Protein AF-A0AAJ0FJQ0-F1 (afdb_monomer)

Structure (mmCIF, N/CA/C/O backbone):
data_AF-A0AAJ0FJQ0-F1
#
_entry.id   AF-A0AAJ0FJQ0-F1
#
loop_
_atom_site.group_PDB
_atom_site.id
_atom_site.type_symbol
_atom_site.label_atom_id
_atom_site.label_alt_id
_atom_site.label_comp_id
_atom_site.label_asym_id
_atom_site.label_entity_id
_atom_site.label_seq_id
_atom_site.pdbx_PDB_ins_code
_atom_site.Cartn_x
_atom_site.Cartn_y
_atom_site.Cartn_z
_atom_site.occupancy
_atom_site.B_iso_or_equiv
_atom_site.auth_seq_id
_atom_site.auth_comp_id
_atom_site.auth_asym_id
_atom_site.auth_atom_id
_atom_site.pdbx_PDB_model_num
ATOM 1 N N . MET A 1 1 ? 32.424 11.041 3.933 1.00 27.28 1 MET A N 1
ATOM 2 C CA . MET A 1 1 ? 31.126 11.688 3.650 1.00 27.28 1 MET A CA 1
ATOM 3 C C . MET A 1 1 ? 30.279 10.642 2.937 1.00 27.28 1 MET A C 1
ATOM 5 O O . MET A 1 1 ? 30.821 9.968 2.078 1.00 27.28 1 MET A O 1
ATOM 9 N N . MET A 1 2 ? 29.028 10.395 3.344 1.00 29.09 2 MET A N 1
ATOM 10 C CA . MET A 1 2 ? 28.137 9.500 2.581 1.00 29.09 2 MET A CA 1
ATOM 11 C C . MET A 1 2 ? 27.768 10.207 1.273 1.00 29.09 2 MET A C 1
ATOM 13 O O . MET A 1 2 ? 27.142 11.265 1.321 1.00 29.09 2 MET A O 1
ATOM 17 N N . GLY A 1 3 ? 28.182 9.652 0.135 1.00 29.83 3 GLY A N 1
ATOM 18 C CA . GLY A 1 3 ? 27.807 10.154 -1.185 1.00 29.83 3 GLY A CA 1
ATOM 19 C C . GLY A 1 3 ? 26.425 9.635 -1.561 1.00 29.83 3 GLY A C 1
ATOM 20 O O . GLY A 1 3 ? 26.219 8.426 -1.632 1.00 29.83 3 GLY A O 1
ATOM 21 N N . ILE A 1 4 ? 25.467 10.536 -1.778 1.00 39.53 4 ILE A N 1
ATOM 22 C CA . ILE A 1 4 ? 24.115 10.193 -2.230 1.00 39.53 4 ILE A CA 1
ATOM 23 C C . ILE A 1 4 ? 23.952 10.738 -3.650 1.00 39.53 4 ILE A C 1
ATOM 25 O O . ILE A 1 4 ? 23.574 11.888 -3.842 1.00 39.53 4 ILE A O 1
ATOM 29 N N . HIS A 1 5 ? 24.215 9.918 -4.666 1.00 39.56 5 HIS A N 1
ATOM 30 C CA . HIS A 1 5 ? 24.014 10.321 -6.060 1.00 39.56 5 HIS A CA 1
ATOM 31 C C . HIS A 1 5 ? 22.556 10.053 -6.478 1.00 39.56 5 HIS A C 1
ATOM 33 O O . HIS A 1 5 ? 22.234 9.001 -7.024 1.00 39.56 5 HIS A O 1
ATOM 39 N N . SER A 1 6 ? 21.631 10.963 -6.149 1.00 42.09 6 SER A N 1
ATOM 40 C CA . SER A 1 6 ? 20.210 10.870 -6.545 1.00 42.09 6 SER A CA 1
ATOM 41 C C . SER A 1 6 ? 19.453 12.193 -6.282 1.00 42.09 6 SER A C 1
ATOM 43 O O . SER A 1 6 ? 20.001 13.068 -5.610 1.00 42.09 6 SER A O 1
ATOM 45 N N . PRO A 1 7 ? 18.187 12.356 -6.733 1.00 43.56 7 PRO A N 1
ATOM 46 C CA . PRO A 1 7 ? 17.252 13.413 -6.291 1.00 43.56 7 PRO A CA 1
ATOM 47 C C . PRO A 1 7 ? 17.190 13.646 -4.765 1.00 43.56 7 PRO A C 1
ATOM 49 O O . PRO A 1 7 ? 16.708 14.679 -4.298 1.00 43.56 7 PRO A O 1
ATOM 52 N N . LEU A 1 8 ? 17.705 12.699 -3.978 1.00 43.28 8 LEU A N 1
ATOM 53 C CA . LEU A 1 8 ? 17.951 12.822 -2.547 1.00 43.28 8 LEU A CA 1
ATOM 54 C C . LEU A 1 8 ? 18.958 13.917 -2.173 1.00 43.28 8 LEU A C 1
ATOM 56 O O . LEU A 1 8 ? 18.834 14.451 -1.082 1.00 43.28 8 LEU A O 1
ATOM 60 N N . GLU A 1 9 ? 19.920 14.286 -3.024 1.00 46.56 9 GLU A N 1
ATOM 61 C CA . GLU A 1 9 ? 20.881 15.359 -2.725 1.00 46.56 9 GLU A CA 1
ATOM 62 C C . GLU A 1 9 ? 20.229 16.752 -2.809 1.00 46.56 9 GLU A C 1
ATOM 64 O O . GLU A 1 9 ? 20.468 17.608 -1.955 1.00 46.56 9 GLU A O 1
ATOM 69 N N . GLU A 1 10 ? 19.333 16.965 -3.782 1.00 45.16 10 GLU A N 1
ATOM 70 C CA . GLU A 1 10 ? 18.459 18.147 -3.840 1.00 45.16 10 GLU A CA 1
ATOM 71 C C . GLU A 1 10 ? 17.484 18.162 -2.658 1.00 45.16 10 GLU A C 1
ATOM 73 O O . GLU A 1 10 ? 17.348 19.192 -1.993 1.00 45.16 10 GLU A O 1
ATOM 78 N N . LEU A 1 11 ? 16.864 17.017 -2.339 1.00 45.41 11 LEU A N 1
ATOM 79 C CA . LEU A 1 11 ? 16.031 16.862 -1.146 1.00 45.41 11 LEU A CA 1
ATOM 80 C C . LEU A 1 11 ? 16.833 17.182 0.128 1.00 45.41 11 LEU A C 1
ATOM 82 O O . LEU A 1 11 ? 16.349 17.918 0.980 1.00 45.41 11 LEU A O 1
ATOM 86 N N . TRP A 1 12 ? 18.077 16.709 0.243 1.00 49.69 12 TRP A N 1
ATOM 87 C CA . TRP A 1 12 ? 18.956 16.943 1.392 1.00 49.69 12 TRP A CA 1
ATOM 88 C C . TRP A 1 12 ? 19.347 18.405 1.512 1.00 49.69 12 TRP A C 1
ATOM 90 O O . TRP A 1 12 ? 19.230 18.966 2.601 1.00 49.69 12 TRP A O 1
ATOM 100 N N . ARG A 1 13 ? 19.779 19.045 0.416 1.00 51.56 13 ARG A N 1
ATOM 101 C CA . ARG A 1 13 ? 20.095 20.483 0.384 1.00 51.56 13 ARG A CA 1
ATOM 102 C C . ARG A 1 13 ? 18.875 21.333 0.724 1.00 51.56 13 ARG A C 1
ATOM 104 O O . ARG A 1 13 ? 19.036 22.410 1.286 1.00 51.56 13 ARG A O 1
ATOM 111 N N . HIS A 1 14 ? 17.670 20.868 0.405 1.00 44.91 14 HIS A N 1
ATOM 112 C CA . HIS A 1 14 ? 16.431 21.565 0.729 1.00 44.91 14 HIS A CA 1
ATOM 113 C C . HIS A 1 14 ? 16.004 21.359 2.194 1.00 44.91 14 HIS A C 1
ATOM 115 O O . HIS A 1 14 ? 15.758 22.344 2.888 1.00 44.91 14 HIS A O 1
ATOM 121 N N . ILE A 1 15 ? 16.019 20.117 2.700 1.00 44.81 15 ILE A N 1
ATOM 122 C CA . ILE A 1 15 ? 15.744 19.772 4.111 1.00 44.81 15 ILE A CA 1
ATOM 123 C C . ILE A 1 15 ? 16.702 20.507 5.055 1.00 44.81 15 ILE A C 1
ATOM 125 O O . ILE A 1 15 ? 16.296 20.967 6.115 1.00 44.81 15 ILE A O 1
ATOM 129 N N . SER A 1 16 ? 17.971 20.649 4.668 1.00 44.94 16 SER A N 1
ATOM 130 C CA . SER A 1 16 ? 18.990 21.322 5.485 1.00 44.94 16 SER A CA 1
ATOM 131 C C . SER A 1 16 ? 18.961 22.855 5.412 1.00 44.94 16 SER A C 1
ATOM 133 O O . SER A 1 16 ? 19.606 23.501 6.236 1.00 44.94 16 SER A O 1
ATOM 135 N N . ARG A 1 17 ? 18.227 23.453 4.458 1.00 44.06 17 ARG A N 1
ATOM 136 C CA . ARG A 1 17 ? 18.104 24.917 4.287 1.00 44.06 17 ARG A CA 1
ATOM 137 C C . ARG A 1 17 ? 16.800 25.502 4.825 1.00 44.06 17 ARG A C 1
ATOM 139 O O . ARG A 1 17 ? 16.743 26.710 5.044 1.00 44.06 17 ARG A O 1
ATOM 146 N N . GLN A 1 18 ? 15.767 24.689 5.022 1.00 42.84 18 GLN A N 1
ATOM 147 C CA . GLN A 1 18 ? 14.538 25.118 5.688 1.00 42.84 18 GLN A CA 1
ATOM 148 C C . GLN A 1 18 ? 14.658 24.911 7.206 1.00 42.84 18 GLN A C 1
ATOM 150 O O . GLN A 1 18 ? 15.374 24.002 7.632 1.00 42.84 18 GLN A O 1
ATOM 155 N N . PRO A 1 19 ? 13.986 25.717 8.053 1.00 39.81 19 PRO A N 1
ATOM 156 C CA . PRO A 1 19 ? 13.816 25.351 9.454 1.00 39.81 19 PRO A CA 1
ATOM 157 C C . PRO A 1 19 ? 13.184 23.957 9.480 1.00 39.81 19 PRO A C 1
ATOM 159 O O . PRO A 1 19 ? 12.078 23.774 8.980 1.00 39.81 19 PRO A O 1
ATOM 162 N N . CYS A 1 20 ? 13.955 22.980 9.964 1.00 35.97 20 CYS A N 1
ATOM 163 C CA . CYS A 1 20 ? 13.628 21.557 9.972 1.00 35.97 20 CYS A CA 1
ATOM 164 C C . CYS A 1 20 ? 12.132 21.338 10.270 1.00 35.97 20 CYS A C 1
ATOM 166 O O . CYS A 1 20 ? 11.657 21.878 11.281 1.00 35.97 20 CYS A O 1
ATOM 168 N N . PRO A 1 21 ? 11.377 20.575 9.451 1.00 41.75 21 PRO A N 1
ATOM 169 C CA . PRO A 1 21 ? 10.059 20.141 9.878 1.00 41.75 21 PRO A CA 1
ATOM 170 C C . PRO A 1 21 ? 10.251 19.400 11.203 1.00 41.75 21 PRO A C 1
ATOM 172 O O . PRO A 1 21 ? 11.007 18.436 11.278 1.00 41.75 21 PRO A O 1
ATOM 175 N N . LYS A 1 22 ? 9.592 19.858 12.270 1.00 49.56 22 LYS A N 1
ATOM 176 C CA . LYS A 1 22 ? 9.626 19.203 13.592 1.00 49.56 22 LYS A CA 1
ATOM 177 C C . LYS A 1 22 ? 8.906 17.844 13.599 1.00 49.56 22 LYS A C 1
ATOM 179 O O . LYS A 1 22 ? 8.720 17.253 14.660 1.00 49.56 22 LYS A O 1
ATOM 184 N N . GLU A 1 23 ? 8.464 17.378 12.437 1.00 58.44 23 GLU A N 1
ATOM 185 C CA . GLU A 1 23 ? 7.617 16.211 12.253 1.00 58.44 23 GLU A CA 1
ATOM 186 C C . GLU A 1 23 ? 8.445 15.033 11.741 1.00 58.44 23 GLU A C 1
ATOM 188 O O . GLU A 1 23 ? 9.345 15.177 10.912 1.00 58.44 23 GLU A O 1
ATOM 193 N N . LYS A 1 24 ? 8.150 13.851 12.281 1.00 69.50 24 LYS A N 1
ATOM 194 C CA . LYS A 1 24 ? 8.845 12.610 11.941 1.00 69.50 24 LYS A CA 1
ATOM 195 C C . LYS A 1 24 ? 8.405 12.133 10.556 1.00 69.50 24 LYS A C 1
ATOM 197 O O . LYS A 1 24 ? 7.229 12.212 10.215 1.00 69.50 24 LYS A O 1
ATOM 202 N N . LEU A 1 25 ? 9.342 11.602 9.776 1.00 77.00 25 LEU A N 1
ATOM 203 C CA . LEU A 1 25 ? 9.065 11.046 8.454 1.00 77.00 25 LEU A CA 1
ATOM 204 C C . LEU A 1 25 ? 8.355 9.692 8.557 1.00 77.00 25 LEU A C 1
ATOM 206 O O . LEU A 1 25 ? 8.774 8.816 9.316 1.00 77.00 25 LEU A O 1
ATOM 210 N N . ILE A 1 26 ? 7.340 9.503 7.713 1.00 77.50 26 ILE A N 1
ATOM 211 C CA . ILE A 1 26 ? 6.672 8.216 7.507 1.00 77.50 26 ILE A CA 1
ATOM 212 C C . ILE A 1 26 ? 7.426 7.449 6.424 1.00 77.50 26 ILE A C 1
ATOM 214 O O . ILE A 1 26 ? 7.572 7.928 5.300 1.00 77.50 26 ILE A O 1
ATOM 218 N N . LEU A 1 27 ? 7.888 6.245 6.758 1.00 83.56 27 LEU A N 1
ATOM 219 C CA . LEU A 1 27 ? 8.606 5.370 5.834 1.00 83.56 27 LEU A CA 1
ATOM 220 C C . LEU A 1 27 ? 7.814 4.086 5.605 1.00 83.56 27 LEU A C 1
ATOM 222 O O . LEU A 1 27 ? 7.615 3.305 6.536 1.00 83.56 27 LEU A O 1
ATOM 226 N N . ASN A 1 28 ? 7.398 3.873 4.358 1.00 86.44 28 ASN A N 1
ATOM 227 C CA . ASN A 1 28 ? 6.718 2.662 3.914 1.00 86.44 28 ASN A CA 1
ATOM 228 C C . ASN A 1 28 ? 7.557 1.958 2.842 1.00 86.44 28 ASN A C 1
ATOM 230 O O . ASN A 1 28 ? 8.158 2.615 1.992 1.00 86.44 28 ASN A O 1
ATOM 234 N N . ALA A 1 29 ? 7.566 0.628 2.854 1.00 89.06 29 ALA A N 1
ATOM 235 C CA . ALA A 1 29 ? 8.156 -0.163 1.784 1.00 89.06 29 ALA A CA 1
ATOM 236 C C . ALA A 1 29 ? 7.140 -0.321 0.650 1.00 89.06 29 ALA A C 1
ATOM 238 O O . ALA A 1 29 ? 6.070 -0.881 0.868 1.00 89.06 29 ALA A O 1
ATOM 239 N N . PHE A 1 30 ? 7.461 0.166 -0.547 1.00 87.31 30 PHE A N 1
ATOM 240 C CA . PHE A 1 30 ? 6.653 -0.080 -1.741 1.00 87.31 30 PHE A CA 1
ATOM 241 C C . PHE A 1 30 ? 7.129 -1.372 -2.400 1.00 87.31 30 PHE A C 1
ATOM 243 O O . PHE A 1 30 ? 8.288 -1.460 -2.803 1.00 87.31 30 PHE A O 1
ATOM 250 N N . VAL A 1 31 ? 6.254 -2.367 -2.473 1.00 87.81 31 VAL A N 1
ATOM 251 C CA . VAL A 1 31 ? 6.527 -3.682 -3.052 1.00 87.81 31 VAL A CA 1
ATOM 252 C C . VAL A 1 31 ? 5.394 -4.101 -3.970 1.00 87.81 31 VAL A C 1
ATOM 254 O O . VAL A 1 31 ? 4.322 -3.513 -3.967 1.00 87.81 31 VAL A O 1
ATOM 257 N N . GLU A 1 32 ? 5.624 -5.150 -4.731 1.00 85.75 32 GLU A N 1
ATOM 258 C CA . GLU A 1 32 ? 4.623 -5.843 -5.531 1.00 85.75 32 GLU A CA 1
ATOM 259 C C . GLU A 1 32 ? 4.927 -7.330 -5.445 1.00 85.75 32 GLU A C 1
ATOM 261 O O . GLU A 1 32 ? 6.050 -7.672 -5.098 1.00 85.75 32 GLU A O 1
ATOM 266 N N . MET A 1 33 ? 3.972 -8.216 -5.711 1.00 84.56 33 MET A N 1
ATOM 267 C CA . MET A 1 33 ? 4.179 -9.665 -5.580 1.00 84.56 33 MET A CA 1
ATOM 268 C C . MET A 1 33 ? 4.477 -10.319 -6.937 1.00 84.56 33 MET A C 1
ATOM 270 O O . MET A 1 33 ? 3.834 -11.293 -7.321 1.00 84.56 33 MET A O 1
ATOM 274 N N . CYS A 1 34 ? 5.435 -9.759 -7.680 1.00 76.50 34 CYS A N 1
ATOM 275 C CA . CYS A 1 34 ? 5.849 -10.216 -9.008 1.00 76.50 34 CYS A CA 1
ATOM 276 C C . CYS A 1 34 ? 7.343 -10.570 -9.134 1.00 76.50 34 CYS A C 1
ATOM 278 O O . CYS A 1 34 ? 8.206 -9.782 -8.771 1.00 76.50 34 CYS A O 1
ATOM 280 N N . SER A 1 35 ? 7.672 -11.690 -9.778 1.00 64.75 35 SER A N 1
ATOM 281 C CA . SER A 1 35 ? 9.057 -12.062 -10.141 1.00 64.75 35 SER A CA 1
ATOM 282 C C . SER A 1 35 ? 10.060 -12.142 -8.975 1.00 64.75 35 SER A C 1
ATOM 284 O O . SER A 1 35 ? 10.698 -11.170 -8.578 1.00 64.75 35 SER A O 1
ATOM 286 N N . GLY A 1 36 ? 10.310 -13.365 -8.494 1.00 60.19 36 GLY A N 1
ATOM 287 C CA . GLY A 1 36 ? 11.506 -13.666 -7.693 1.00 60.19 36 GLY A CA 1
ATOM 288 C C . GLY A 1 36 ? 11.470 -13.221 -6.228 1.00 60.19 36 GLY A C 1
ATOM 289 O O . GLY A 1 36 ? 12.523 -13.145 -5.591 1.00 60.19 36 GLY A O 1
ATOM 290 N N . HIS A 1 37 ? 10.291 -12.948 -5.663 1.00 58.09 37 HIS A N 1
ATOM 291 C CA . HIS A 1 37 ? 10.183 -12.549 -4.260 1.00 58.09 37 HIS A CA 1
ATOM 292 C C . HIS A 1 37 ? 10.647 -13.638 -3.296 1.00 58.09 37 HIS A C 1
ATOM 294 O O . HIS A 1 37 ? 10.152 -14.765 -3.281 1.00 58.09 37 HIS A O 1
ATOM 300 N N . GLN A 1 38 ? 11.578 -13.246 -2.426 1.00 63.25 38 GLN A N 1
ATOM 301 C CA . GLN A 1 38 ? 11.831 -13.943 -1.170 1.00 63.25 38 GLN A CA 1
ATOM 302 C C . GLN A 1 38 ? 10.589 -13.859 -0.265 1.00 63.25 38 GLN A C 1
ATOM 304 O O . GLN A 1 38 ? 9.690 -13.053 -0.494 1.00 63.25 38 GLN A O 1
ATOM 309 N N . SER A 1 39 ? 10.551 -14.692 0.778 1.00 85.69 39 SER A N 1
ATOM 310 C CA . SER A 1 39 ? 9.413 -14.832 1.698 1.00 85.69 39 SER A CA 1
ATOM 311 C C . SER A 1 39 ? 8.809 -13.478 2.137 1.00 85.69 39 SER A C 1
ATOM 313 O O . SER A 1 39 ? 9.499 -12.712 2.820 1.00 85.69 39 SER A O 1
ATOM 315 N N . PRO A 1 40 ? 7.523 -13.189 1.834 1.00 87.81 40 PRO A N 1
ATOM 316 C CA . PRO A 1 40 ? 6.863 -11.951 2.267 1.00 87.81 40 PRO A CA 1
ATOM 317 C C . PRO A 1 40 ? 6.820 -11.834 3.797 1.00 87.81 40 PRO A C 1
ATOM 319 O O . PRO A 1 40 ? 6.887 -10.740 4.349 1.00 87.81 40 PRO A O 1
ATOM 322 N N . VAL A 1 41 ? 6.791 -12.973 4.495 1.00 92.62 41 VAL A N 1
ATOM 323 C CA . VAL A 1 41 ? 6.851 -13.046 5.960 1.00 92.62 41 VAL A CA 1
ATOM 324 C C . VAL A 1 41 ? 8.194 -12.550 6.497 1.00 92.62 41 VAL A C 1
ATOM 326 O O . VAL A 1 41 ? 8.222 -11.781 7.454 1.00 92.62 41 VAL A O 1
ATOM 329 N N . GLU A 1 42 ? 9.306 -12.959 5.885 1.00 93.19 42 GLU A N 1
ATOM 330 C CA . GLU A 1 42 ? 10.637 -12.534 6.335 1.00 93.19 42 GLU A CA 1
ATOM 331 C C . GLU A 1 42 ? 10.891 -11.059 6.019 1.00 93.19 42 GLU A C 1
ATOM 333 O O . GLU A 1 42 ? 11.480 -10.352 6.836 1.00 93.19 42 GLU A O 1
ATOM 338 N N . LEU A 1 43 ? 10.371 -10.563 4.890 1.00 91.19 43 LEU A N 1
ATOM 339 C CA . LEU A 1 43 ? 10.364 -9.128 4.611 1.00 91.19 43 LEU A CA 1
ATOM 340 C C . LEU A 1 43 ? 9.607 -8.362 5.703 1.00 91.19 43 LEU A C 1
ATOM 342 O O . LEU A 1 43 ? 10.111 -7.361 6.206 1.00 91.19 43 LEU A O 1
ATOM 346 N N . ALA A 1 44 ? 8.410 -8.819 6.074 1.00 93.88 44 ALA A N 1
ATOM 347 C CA . ALA A 1 44 ? 7.588 -8.108 7.043 1.00 93.88 44 ALA A CA 1
ATOM 348 C C . ALA A 1 44 ? 8.255 -8.007 8.420 1.00 93.88 44 ALA A C 1
ATOM 350 O O . ALA A 1 44 ? 8.268 -6.925 9.008 1.00 93.88 44 ALA A O 1
ATOM 351 N N . LYS A 1 45 ? 8.888 -9.091 8.886 1.00 95.81 45 LYS A N 1
ATOM 352 C CA . LYS A 1 45 ? 9.700 -9.086 10.113 1.00 95.81 45 LYS A CA 1
ATOM 353 C C . LYS A 1 45 ? 10.869 -8.108 10.014 1.00 95.81 45 LYS A C 1
ATOM 355 O O . LYS A 1 45 ? 11.027 -7.265 10.889 1.00 95.81 45 LYS A O 1
ATOM 360 N N . LEU A 1 46 ? 11.636 -8.173 8.921 1.00 95.62 46 LEU A N 1
ATOM 361 C CA . LEU A 1 46 ? 12.788 -7.296 8.693 1.00 95.62 46 LEU A CA 1
ATOM 362 C C . LEU A 1 46 ? 12.395 -5.812 8.758 1.00 95.62 46 LEU A C 1
ATOM 364 O O . LEU A 1 46 ? 13.060 -5.008 9.409 1.00 95.62 46 LEU A O 1
ATOM 368 N N . LEU A 1 47 ? 11.304 -5.449 8.084 1.00 94.69 47 LEU A N 1
ATOM 369 C CA . LEU A 1 47 ? 10.819 -4.073 8.041 1.00 94.69 47 LEU A CA 1
ATOM 370 C C . LEU A 1 47 ? 10.245 -3.622 9.393 1.00 94.69 47 LEU A C 1
ATOM 372 O O . LEU A 1 47 ? 10.453 -2.475 9.790 1.00 94.69 47 LEU A O 1
ATOM 376 N N . GLU A 1 48 ? 9.565 -4.506 10.128 1.00 95.50 48 GLU A N 1
ATOM 377 C CA . GLU A 1 48 ? 9.067 -4.207 11.475 1.00 95.50 48 GLU A CA 1
ATOM 378 C C . GLU A 1 48 ? 10.203 -4.005 12.489 1.00 95.50 48 GLU A C 1
ATOM 380 O O . GLU A 1 48 ? 10.165 -3.069 13.302 1.00 95.50 48 GLU A O 1
ATOM 385 N N . ASP A 1 49 ? 11.240 -4.838 12.424 1.00 94.94 49 ASP A N 1
ATOM 386 C CA . ASP A 1 49 ? 12.435 -4.709 13.256 1.00 94.94 49 ASP A CA 1
ATOM 387 C C . ASP A 1 49 ? 13.132 -3.370 12.997 1.00 94.94 49 ASP A C 1
ATOM 389 O O . ASP A 1 49 ? 13.524 -2.681 13.944 1.00 94.94 49 ASP A O 1
ATOM 393 N N . ALA A 1 50 ? 13.142 -2.929 11.740 1.00 93.19 50 ALA A N 1
ATOM 394 C CA . ALA A 1 50 ? 13.624 -1.619 11.323 1.00 93.19 50 ALA A CA 1
ATOM 395 C C . ALA A 1 50 ? 12.652 -0.449 11.557 1.00 93.19 50 ALA A C 1
ATOM 397 O O . ALA A 1 50 ? 12.974 0.693 11.224 1.00 93.19 50 ALA A O 1
ATOM 398 N N . LYS A 1 51 ? 11.473 -0.701 12.138 1.00 92.62 51 LYS A N 1
ATOM 399 C CA . LYS A 1 51 ? 10.468 0.322 12.469 1.00 92.62 51 LYS A CA 1
ATOM 400 C C . LYS A 1 51 ? 9.900 1.041 11.239 1.00 92.62 51 LYS A C 1
ATOM 402 O O . LYS A 1 51 ? 9.557 2.221 11.312 1.00 92.62 51 LYS A O 1
ATOM 407 N N . PHE A 1 52 ? 9.766 0.352 10.105 1.00 92.25 52 PHE A N 1
ATOM 408 C CA . PHE A 1 52 ? 8.949 0.856 8.996 1.00 92.25 52 PHE A CA 1
ATOM 409 C C . PHE A 1 52 ? 7.495 1.021 9.447 1.00 92.25 52 PHE A C 1
ATOM 411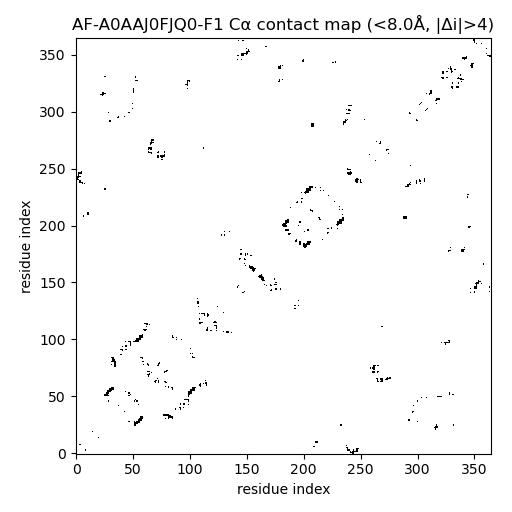 O O . PHE A 1 52 ? 6.980 0.235 10.235 1.00 92.25 52 PHE A O 1
ATOM 418 N N . HIS A 1 53 ? 6.813 2.040 8.929 1.00 88.81 53 HIS A N 1
ATOM 419 C CA . HIS A 1 53 ? 5.416 2.297 9.274 1.00 88.81 53 HIS A CA 1
ATOM 420 C C . HIS A 1 53 ? 4.499 1.275 8.597 1.00 88.81 53 HIS A C 1
ATOM 422 O O . HIS A 1 53 ? 3.509 0.838 9.185 1.00 88.81 53 HIS A O 1
ATOM 428 N N . GLY A 1 54 ? 4.834 0.865 7.373 1.00 90.38 54 GLY A N 1
ATOM 429 C CA . GLY A 1 54 ? 4.045 -0.107 6.640 1.00 90.38 54 GLY A CA 1
ATOM 430 C C . GLY A 1 54 ? 4.711 -0.677 5.395 1.00 90.38 54 GLY A C 1
ATOM 431 O O . GLY A 1 54 ? 5.751 -0.211 4.930 1.00 90.38 54 GLY A O 1
ATOM 432 N N . ILE A 1 55 ? 4.055 -1.691 4.848 1.00 90.50 55 ILE A N 1
ATOM 433 C CA . ILE A 1 55 ? 4.336 -2.319 3.561 1.00 90.50 55 ILE A CA 1
ATOM 434 C C . ILE A 1 55 ? 3.157 -1.993 2.655 1.00 90.50 55 ILE A C 1
ATOM 436 O O . ILE A 1 55 ? 2.011 -2.251 3.018 1.00 90.50 55 ILE A O 1
ATOM 440 N N . PHE A 1 56 ? 3.427 -1.414 1.495 1.00 89.12 56 PHE A N 1
ATOM 441 C CA . PHE A 1 56 ? 2.439 -1.133 0.467 1.00 89.12 56 PHE A CA 1
ATOM 442 C C . PHE A 1 56 ? 2.653 -2.097 -0.694 1.00 89.12 56 PHE A C 1
ATOM 444 O O . PHE A 1 56 ? 3.679 -2.024 -1.364 1.00 89.12 56 PHE A O 1
ATOM 451 N N . ILE A 1 57 ? 1.693 -2.992 -0.908 1.00 89.19 57 ILE A N 1
ATOM 452 C CA . ILE A 1 57 ? 1.721 -4.013 -1.950 1.00 89.19 57 ILE A CA 1
ATOM 453 C C . ILE A 1 57 ? 0.896 -3.501 -3.136 1.00 89.19 57 ILE A C 1
ATOM 455 O O . ILE A 1 57 ? -0.334 -3.399 -3.064 1.00 89.19 57 ILE A O 1
ATOM 459 N N . ALA A 1 58 ? 1.591 -3.118 -4.202 1.00 86.75 58 ALA A N 1
ATOM 460 C CA . ALA A 1 58 ? 1.010 -2.816 -5.499 1.00 86.75 58 ALA A CA 1
ATOM 461 C C . ALA A 1 58 ? 0.443 -4.084 -6.146 1.00 86.75 58 ALA A C 1
ATOM 463 O O . ALA A 1 58 ? 0.824 -5.196 -5.779 1.00 86.75 58 ALA A O 1
ATOM 464 N N . ASP A 1 59 ? -0.487 -3.888 -7.074 1.00 85.69 59 ASP A N 1
ATOM 465 C CA . ASP A 1 59 ? -1.121 -4.972 -7.811 1.00 85.69 59 ASP A CA 1
ATOM 466 C C . ASP A 1 59 ? -1.615 -4.497 -9.175 1.00 85.69 59 ASP A C 1
ATOM 468 O O . ASP A 1 59 ? -1.922 -3.309 -9.357 1.00 85.69 59 ASP A O 1
ATOM 472 N N . VAL A 1 60 ? -1.701 -5.447 -10.103 1.00 82.19 60 VAL A N 1
ATOM 473 C CA . VAL A 1 60 ? -2.181 -5.279 -11.474 1.00 82.19 60 VAL A CA 1
ATOM 474 C C . VAL A 1 60 ? -2.923 -6.542 -11.907 1.00 82.19 60 VAL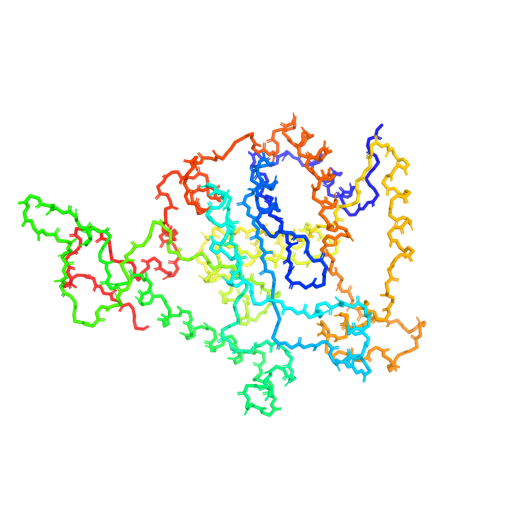 A C 1
ATOM 476 O O . VAL A 1 60 ? -2.521 -7.656 -11.588 1.00 82.19 60 VAL A O 1
ATOM 479 N N . LEU A 1 61 ? -4.012 -6.378 -12.658 1.00 80.38 61 LEU A N 1
ATOM 480 C CA . LEU A 1 61 ? -4.850 -7.491 -13.131 1.00 80.38 61 LEU A CA 1
ATOM 481 C C . LEU A 1 61 ? -4.579 -7.847 -14.601 1.00 80.38 61 LEU A C 1
ATOM 483 O O . LEU A 1 61 ? -5.139 -8.817 -15.114 1.00 80.38 61 LEU A O 1
ATOM 487 N N . GLY A 1 62 ? -3.753 -7.057 -15.294 1.00 79.50 62 GLY A N 1
ATOM 488 C CA . GLY A 1 62 ? -3.356 -7.287 -16.681 1.00 79.50 62 GLY A CA 1
ATOM 489 C C . GLY A 1 62 ? -1.840 -7.275 -16.868 1.00 79.50 62 GLY A C 1
ATOM 490 O O . GLY A 1 62 ? -1.121 -6.521 -16.213 1.00 79.50 62 GLY A O 1
ATOM 491 N N . GLY A 1 63 ? -1.367 -8.108 -17.796 1.00 84.31 63 GLY A N 1
ATOM 492 C CA . GLY A 1 63 ? 0.018 -8.083 -18.257 1.00 84.31 63 GLY A CA 1
ATOM 493 C C . GLY A 1 63 ? 0.306 -6.851 -19.118 1.00 84.31 63 GLY A C 1
ATOM 494 O O . GLY A 1 63 ? -0.600 -6.228 -19.663 1.00 84.31 63 GLY A O 1
ATOM 495 N N . TYR A 1 64 ? 1.577 -6.483 -19.227 1.00 86.81 64 TYR A N 1
ATOM 496 C CA . TYR A 1 64 ? 1.989 -5.256 -19.900 1.00 86.81 64 TYR A CA 1
ATOM 497 C C . TYR A 1 64 ? 2.114 -5.492 -21.406 1.00 86.81 64 TYR A C 1
ATOM 499 O O . TYR A 1 64 ? 3.183 -5.857 -21.885 1.00 86.81 64 TYR A O 1
ATOM 507 N N . ASP A 1 65 ? 1.016 -5.307 -22.135 1.00 84.75 65 ASP A N 1
ATOM 508 C CA . ASP A 1 65 ? 0.873 -5.698 -23.544 1.00 84.75 65 ASP A CA 1
ATOM 509 C C . ASP A 1 65 ? 0.786 -4.524 -24.534 1.00 84.75 65 ASP A C 1
ATOM 511 O O . ASP A 1 65 ? 0.503 -4.732 -25.711 1.00 84.75 65 ASP A O 1
ATOM 515 N N . VAL A 1 66 ? 1.037 -3.292 -24.076 1.00 81.31 66 VAL A N 1
ATOM 516 C CA . VAL A 1 66 ? 0.974 -2.082 -24.920 1.00 81.31 66 VAL A CA 1
ATOM 517 C C . VAL A 1 66 ? 2.195 -1.941 -25.832 1.00 81.31 66 VAL A C 1
ATOM 519 O O . VAL A 1 66 ? 2.057 -1.527 -26.976 1.00 81.31 66 VAL A O 1
ATOM 522 N N . TYR A 1 67 ? 3.389 -2.253 -25.325 1.00 80.50 67 TYR A N 1
ATOM 523 C CA . TYR A 1 67 ? 4.635 -2.147 -26.086 1.00 80.50 67 TYR A CA 1
ATOM 524 C C . TYR A 1 67 ? 4.886 -3.442 -26.857 1.00 80.50 67 TYR A C 1
ATOM 526 O O . TYR A 1 67 ? 5.210 -4.449 -26.229 1.00 80.50 67 TYR A O 1
ATOM 534 N N . LYS A 1 68 ? 4.768 -3.412 -28.192 1.00 86.06 68 LYS A N 1
ATOM 535 C CA . LYS A 1 68 ? 4.869 -4.570 -29.111 1.00 86.06 68 LYS A CA 1
ATOM 536 C C . LYS A 1 68 ? 3.881 -5.719 -28.837 1.00 86.06 68 LYS A C 1
ATOM 538 O O . LYS A 1 68 ? 3.031 -6.029 -29.669 1.00 86.06 68 LYS A O 1
ATOM 543 N N . SER A 1 69 ? 4.048 -6.412 -27.714 1.00 88.31 69 SER A N 1
ATOM 544 C CA . SER A 1 69 ? 3.274 -7.567 -27.257 1.00 88.31 69 SER A CA 1
ATOM 545 C C . SER A 1 69 ? 3.452 -7.746 -25.741 1.00 88.31 69 SER A C 1
ATOM 547 O O . SER A 1 69 ? 4.091 -6.942 -25.069 1.00 88.31 69 SER A O 1
ATOM 549 N N . LEU A 1 70 ? 2.916 -8.830 -25.178 1.00 89.50 70 LEU A N 1
ATOM 550 C CA . LEU A 1 70 ? 3.166 -9.204 -23.783 1.00 89.50 70 LEU A CA 1
ATOM 551 C C . LEU A 1 70 ? 4.585 -9.782 -23.555 1.00 89.50 70 LEU A C 1
ATOM 553 O O . LEU A 1 70 ? 5.063 -9.836 -22.420 1.00 89.50 70 LEU A O 1
ATOM 557 N N . ASP A 1 71 ? 5.277 -10.216 -24.612 1.00 93.25 71 ASP A N 1
ATOM 558 C CA . ASP A 1 71 ? 6.534 -10.971 -24.510 1.00 93.25 71 ASP A CA 1
ATOM 559 C C . ASP A 1 71 ? 7.667 -10.209 -23.796 1.00 93.25 71 ASP A C 1
ATOM 561 O O . ASP A 1 71 ? 8.333 -10.818 -22.954 1.00 93.25 71 ASP A O 1
ATOM 565 N N . PRO A 1 72 ? 7.885 -8.896 -24.031 1.00 90.00 72 PRO A N 1
ATOM 566 C CA . PRO A 1 72 ? 8.893 -8.117 -23.307 1.00 90.00 72 PRO A CA 1
ATOM 567 C C . PRO A 1 72 ? 8.696 -8.139 -21.786 1.00 90.00 72 PRO A C 1
ATOM 569 O O . PRO A 1 72 ? 9.665 -8.244 -21.028 1.00 90.00 72 PRO A O 1
ATOM 572 N N . ALA A 1 73 ? 7.444 -8.098 -21.323 1.00 88.88 73 ALA A N 1
ATOM 573 C CA . ALA A 1 73 ? 7.111 -8.156 -19.904 1.00 88.88 73 ALA A CA 1
ATOM 574 C C . ALA A 1 73 ? 7.371 -9.551 -19.324 1.00 88.88 73 ALA A C 1
ATOM 576 O O . ALA A 1 73 ? 7.977 -9.680 -18.261 1.00 88.88 73 ALA A O 1
ATOM 577 N N . VAL A 1 74 ? 6.987 -10.596 -20.064 1.00 90.62 74 VAL A N 1
ATOM 578 C CA . VAL A 1 74 ? 7.198 -11.998 -19.674 1.00 90.62 74 VAL A CA 1
ATOM 579 C C . VAL A 1 74 ? 8.686 -12.317 -19.577 1.00 90.62 74 VAL A C 1
ATOM 581 O O . VAL A 1 74 ? 9.129 -12.896 -18.588 1.00 90.62 74 VAL A O 1
ATOM 584 N N . ALA A 1 75 ? 9.463 -11.925 -20.587 1.00 90.19 75 ALA A N 1
ATOM 585 C CA . ALA A 1 75 ? 10.889 -12.220 -20.665 1.00 90.19 75 ALA A CA 1
ATOM 586 C C . ALA A 1 75 ? 11.707 -11.483 -19.594 1.00 90.19 75 ALA A C 1
ATOM 588 O O . ALA A 1 75 ? 12.681 -12.028 -19.078 1.00 90.19 75 ALA A O 1
ATOM 589 N N . SER A 1 76 ? 11.317 -10.252 -19.251 1.00 88.62 76 SER A N 1
ATOM 590 C CA . SER A 1 76 ? 12.003 -9.445 -18.231 1.00 88.62 76 SER A CA 1
ATOM 591 C C . SER A 1 76 ? 11.489 -9.666 -16.807 1.00 88.62 76 SER A C 1
ATOM 593 O O . SER A 1 76 ? 12.127 -9.221 -15.853 1.00 88.62 76 SER A O 1
ATOM 595 N N . GLY A 1 77 ? 10.338 -10.324 -16.648 1.00 87.69 77 GLY A N 1
ATOM 596 C CA . GLY A 1 77 ? 9.641 -10.415 -15.370 1.00 87.69 77 GLY A CA 1
ATOM 597 C C . GLY A 1 77 ? 9.041 -9.080 -14.907 1.00 87.69 77 GLY A C 1
ATOM 598 O O . GLY A 1 77 ? 8.835 -8.888 -13.706 1.00 87.69 77 GLY A O 1
ATOM 599 N N . ALA A 1 78 ? 8.788 -8.134 -15.816 1.00 85.44 78 ALA A N 1
ATOM 600 C CA . ALA A 1 78 ? 8.228 -6.826 -15.486 1.00 85.44 78 ALA A CA 1
ATOM 601 C C . ALA A 1 78 ? 6.750 -6.961 -15.088 1.00 85.44 78 ALA A C 1
ATOM 603 O O . ALA A 1 78 ? 5.875 -7.053 -15.944 1.00 85.44 78 ALA A O 1
ATOM 604 N N . GLN A 1 79 ? 6.490 -6.995 -13.776 1.00 85.06 79 GLN A N 1
ATOM 605 C CA . GLN A 1 79 ? 5.164 -7.264 -13.202 1.00 85.06 79 GLN A CA 1
ATOM 606 C C . GLN A 1 79 ? 4.497 -8.517 -13.783 1.00 85.06 79 GLN A C 1
ATOM 608 O O . GLN A 1 79 ? 3.297 -8.546 -14.045 1.00 85.06 79 GLN A O 1
ATOM 613 N N . TRP A 1 80 ? 5.291 -9.568 -14.004 1.00 85.81 80 TRP A N 1
ATOM 614 C CA . TRP A 1 80 ? 4.793 -10.826 -14.541 1.00 85.81 80 TRP A CA 1
ATOM 615 C C . TRP A 1 80 ? 5.661 -12.022 -14.124 1.00 85.81 80 TRP A C 1
ATOM 617 O O . TRP A 1 80 ? 6.865 -11.991 -14.366 1.00 85.81 80 TRP A O 1
ATOM 627 N N . PRO A 1 81 ? 5.081 -13.121 -13.603 1.00 87.31 81 PRO A N 1
ATOM 628 C CA . PRO A 1 81 ? 3.699 -13.256 -13.137 1.00 87.31 81 PRO A CA 1
ATOM 629 C C . PRO A 1 81 ? 3.489 -12.517 -11.805 1.00 87.31 81 PRO A C 1
ATOM 631 O O . PRO A 1 81 ? 4.446 -12.303 -11.061 1.00 87.31 81 PRO A O 1
ATOM 634 N N . VAL A 1 82 ? 2.240 -12.165 -11.491 1.00 86.12 82 VAL A N 1
ATOM 635 C CA . VAL A 1 82 ? 1.847 -11.507 -10.230 1.00 86.12 82 VAL A CA 1
ATOM 636 C C . VAL A 1 82 ? 1.049 -12.487 -9.371 1.00 86.12 82 VAL A C 1
ATOM 638 O O . VAL A 1 82 ? 0.177 -13.200 -9.870 1.00 86.12 82 VAL A O 1
ATOM 641 N N . LEU A 1 83 ? 1.358 -12.543 -8.078 1.00 86.12 83 LEU A N 1
ATOM 642 C CA . LEU A 1 83 ? 0.573 -13.256 -7.074 1.00 86.12 83 LEU A CA 1
ATOM 643 C C . LEU A 1 83 ? -0.452 -12.307 -6.439 1.00 86.12 83 LEU A C 1
ATOM 645 O O . LEU A 1 83 ? -0.087 -11.212 -6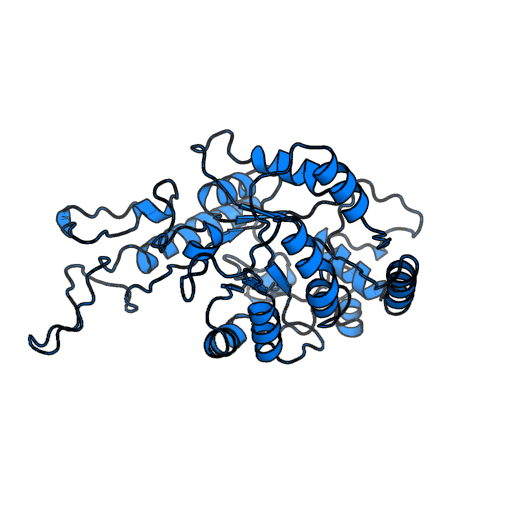.025 1.00 86.12 83 LEU A O 1
ATOM 649 N N . GLU A 1 84 ? -1.694 -12.773 -6.273 1.00 85.94 84 GLU A N 1
ATOM 650 C CA . GLU A 1 84 ? -2.763 -12.027 -5.588 1.00 85.94 84 GLU A CA 1
ATOM 651 C C . GLU A 1 84 ? -2.292 -11.523 -4.207 1.00 85.94 84 GLU A C 1
ATOM 653 O O . GLU A 1 84 ? -2.034 -12.338 -3.312 1.00 85.94 84 GLU A O 1
ATOM 658 N N . PRO A 1 85 ? -2.181 -10.201 -3.982 1.00 86.19 85 PRO A N 1
ATOM 659 C CA . PRO A 1 85 ? -1.560 -9.658 -2.777 1.00 86.19 85 PRO A CA 1
ATOM 660 C C . PRO A 1 85 ? -2.303 -10.051 -1.497 1.00 86.19 85 PRO A C 1
ATOM 662 O O . PRO A 1 85 ? -1.660 -10.299 -0.468 1.00 86.19 85 PRO A O 1
ATOM 665 N N . LEU A 1 86 ? -3.637 -10.167 -1.531 1.00 87.81 86 LEU A N 1
ATOM 666 C CA . LEU A 1 86 ? -4.441 -10.438 -0.337 1.00 87.81 86 LEU A CA 1
ATOM 667 C C . LEU A 1 86 ? -4.163 -11.809 0.284 1.00 87.81 86 LEU A C 1
ATOM 669 O O . LEU A 1 86 ? -4.375 -11.966 1.489 1.00 87.81 86 LEU A O 1
ATOM 673 N N . VAL A 1 87 ? -3.637 -12.780 -0.473 1.00 88.00 87 VAL A N 1
ATOM 674 C CA . VAL A 1 87 ? -3.299 -14.103 0.085 1.00 88.00 87 VAL A CA 1
ATOM 675 C C . VAL A 1 87 ? -2.078 -14.057 1.005 1.00 88.00 87 VAL A C 1
ATOM 677 O O . VAL A 1 87 ? -1.933 -14.905 1.883 1.00 88.00 87 VAL A O 1
ATOM 680 N N . THR A 1 88 ? -1.213 -13.051 0.848 1.00 88.44 88 THR A N 1
ATOM 681 C CA . THR A 1 88 ? 0.012 -12.906 1.652 1.00 88.44 88 THR A CA 1
ATOM 682 C C . THR A 1 88 ? -0.224 -12.134 2.951 1.00 88.44 88 THR A C 1
ATOM 684 O O . THR A 1 88 ? 0.490 -12.340 3.937 1.00 88.44 88 THR A O 1
ATOM 687 N N . VAL A 1 89 ? -1.253 -11.277 2.989 1.00 91.19 89 VAL A N 1
ATOM 688 C CA . VAL A 1 89 ? -1.533 -10.372 4.114 1.00 91.19 89 VAL A CA 1
ATOM 689 C C . VAL A 1 89 ? -1.718 -11.115 5.446 1.00 91.19 89 VAL A C 1
ATOM 691 O O . VAL A 1 89 ? -1.082 -10.704 6.418 1.00 91.19 89 VAL A O 1
ATOM 694 N N . PRO A 1 90 ? -2.506 -12.210 5.551 1.00 92.62 90 PRO A N 1
ATOM 695 C CA . PRO A 1 90 ? -2.680 -12.918 6.821 1.00 92.62 90 PRO A CA 1
ATOM 696 C C . PRO A 1 90 ? -1.379 -13.516 7.361 1.00 92.62 90 PRO A C 1
ATOM 698 O O . PRO A 1 90 ? -1.164 -13.505 8.570 1.00 92.62 90 PRO A O 1
ATOM 701 N N . ALA A 1 91 ? -0.506 -14.013 6.479 1.00 91.69 91 ALA A N 1
ATOM 702 C CA . ALA A 1 91 ? 0.765 -14.614 6.871 1.00 91.69 91 ALA A CA 1
ATOM 703 C C . ALA A 1 91 ? 1.741 -13.562 7.415 1.00 91.69 91 ALA A C 1
ATOM 705 O O . ALA A 1 91 ? 2.353 -13.779 8.459 1.00 91.69 91 ALA A O 1
ATOM 706 N N . MET A 1 92 ? 1.845 -12.407 6.750 1.00 93.38 92 MET A N 1
ATOM 707 C CA . MET A 1 92 ? 2.637 -11.278 7.249 1.00 93.38 92 MET A CA 1
ATOM 708 C C . MET A 1 92 ? 2.077 -10.753 8.572 1.00 93.38 92 MET A C 1
ATOM 710 O O . MET A 1 92 ? 2.817 -10.654 9.542 1.00 93.38 92 MET A O 1
ATOM 714 N N . ALA A 1 93 ? 0.761 -10.523 8.648 1.00 91.44 93 ALA A N 1
ATOM 715 C CA . ALA A 1 93 ? 0.106 -10.030 9.857 1.00 91.44 93 ALA A CA 1
ATOM 716 C C . ALA A 1 93 ? 0.247 -10.985 11.054 1.00 91.44 93 ALA A C 1
ATOM 718 O O . ALA A 1 93 ? 0.313 -10.530 12.189 1.00 91.44 93 ALA A O 1
ATOM 719 N N . ALA A 1 94 ? 0.295 -12.301 10.823 1.00 93.31 94 ALA A N 1
ATOM 720 C CA . ALA A 1 94 ? 0.533 -13.288 11.878 1.00 93.31 94 ALA A CA 1
ATOM 721 C C . ALA A 1 94 ? 1.986 -13.290 12.387 1.00 93.31 94 ALA A C 1
ATOM 723 O O . ALA A 1 94 ? 2.246 -13.756 13.496 1.00 93.31 94 ALA A O 1
ATOM 724 N N . ALA A 1 95 ? 2.929 -12.797 11.582 1.00 95.31 95 ALA A N 1
ATOM 725 C CA . ALA A 1 95 ? 4.353 -12.772 11.895 1.00 95.31 95 ALA A CA 1
ATOM 726 C C . ALA A 1 95 ? 4.842 -11.434 12.472 1.00 95.31 95 ALA A C 1
ATOM 728 O O . ALA A 1 95 ? 5.981 -11.369 12.934 1.00 95.31 95 ALA A O 1
ATOM 729 N N . THR A 1 96 ? 4.003 -10.397 12.452 1.00 95.31 96 THR A N 1
ATOM 730 C CA . THR A 1 96 ? 4.330 -9.034 12.888 1.00 95.31 96 THR A CA 1
ATOM 731 C C . THR A 1 96 ? 3.332 -8.514 13.925 1.00 95.31 96 THR A C 1
ATOM 733 O O . THR A 1 96 ? 2.268 -9.097 14.125 1.00 95.31 96 THR A O 1
ATOM 736 N N . LYS A 1 97 ? 3.658 -7.418 14.617 1.00 91.19 97 LYS A N 1
ATOM 737 C CA . LYS A 1 97 ? 2.852 -6.876 15.731 1.00 91.19 97 LYS A CA 1
ATOM 738 C C . LYS A 1 97 ? 2.307 -5.465 15.511 1.00 91.19 97 LYS A C 1
ATOM 740 O O . LYS A 1 97 ? 1.250 -5.149 16.050 1.00 91.19 97 LYS A O 1
ATOM 745 N N . SER A 1 98 ? 3.021 -4.630 14.767 1.00 89.75 98 SER A N 1
ATOM 746 C CA . SER A 1 98 ? 2.816 -3.180 14.692 1.00 89.75 98 SER A CA 1
ATOM 747 C C . SER A 1 98 ? 2.892 -2.622 13.267 1.00 89.75 98 SER A C 1
ATOM 749 O O . SER A 1 98 ? 2.227 -1.624 12.987 1.00 89.75 98 SER A O 1
ATOM 751 N N . ILE A 1 99 ? 3.678 -3.227 12.365 1.00 90.94 99 ILE A N 1
ATOM 752 C CA . ILE A 1 99 ? 3.808 -2.734 10.984 1.00 90.94 99 ILE A CA 1
ATOM 753 C C . ILE A 1 99 ? 2.464 -2.801 10.239 1.00 90.94 99 ILE A C 1
ATOM 755 O O . ILE A 1 99 ? 1.724 -3.783 10.324 1.00 90.94 99 ILE A O 1
ATOM 759 N N . GLY A 1 100 ? 2.131 -1.746 9.491 1.00 89.19 100 GLY A N 1
ATOM 760 C CA . GLY A 1 100 ? 0.952 -1.730 8.626 1.00 89.19 100 GLY A CA 1
ATOM 761 C C . GLY A 1 100 ? 1.146 -2.552 7.354 1.00 89.19 100 GLY A C 1
ATOM 762 O O . GLY A 1 100 ? 2.233 -2.587 6.787 1.00 89.19 100 GLY A O 1
ATOM 763 N N . ILE A 1 101 ? 0.076 -3.169 6.854 1.00 90.81 101 ILE A N 1
ATOM 764 C CA . ILE A 1 101 ? 0.086 -3.874 5.566 1.00 90.81 101 ILE A CA 1
ATOM 765 C C . ILE A 1 101 ? -1.051 -3.313 4.713 1.00 90.81 101 ILE A C 1
ATOM 767 O O . ILE A 1 101 ? -2.227 -3.490 5.034 1.00 90.81 101 ILE A O 1
ATOM 771 N N . GLY A 1 102 ? -0.691 -2.607 3.646 1.00 87.25 102 GLY A N 1
ATOM 772 C CA . GLY A 1 102 ? -1.599 -2.110 2.622 1.00 87.25 102 GLY A CA 1
ATOM 773 C C . GLY A 1 102 ? -1.504 -2.974 1.371 1.00 87.25 102 GLY A C 1
ATOM 774 O O . GLY A 1 102 ? -0.405 -3.292 0.929 1.00 87.25 102 GLY A O 1
ATOM 775 N N . ALA A 1 103 ? -2.648 -3.336 0.800 1.00 88.44 103 ALA A N 1
ATOM 776 C CA . ALA A 1 103 ? -2.737 -4.049 -0.469 1.00 88.44 103 ALA A CA 1
ATOM 777 C C . ALA A 1 103 ? -3.632 -3.261 -1.426 1.00 88.44 103 ALA A C 1
ATOM 779 O O . ALA A 1 103 ? -4.674 -2.737 -1.017 1.00 88.44 103 ALA A O 1
ATOM 780 N N . THR A 1 104 ? -3.208 -3.173 -2.681 1.00 84.56 104 THR A N 1
ATOM 781 C CA . THR A 1 104 ? -3.985 -2.552 -3.753 1.00 84.56 104 THR A CA 1
ATOM 782 C C . THR A 1 104 ? -5.182 -3.435 -4.097 1.00 84.56 104 THR A C 1
ATOM 784 O O . THR A 1 104 ? -5.062 -4.652 -4.152 1.00 84.56 104 THR A O 1
ATOM 787 N N . ILE A 1 105 ? -6.349 -2.817 -4.289 1.00 83.06 105 ILE A N 1
ATOM 788 C CA . ILE A 1 105 ? -7.570 -3.467 -4.778 1.00 83.06 105 ILE A CA 1
ATOM 789 C C . ILE A 1 105 ? -8.209 -2.495 -5.766 1.00 83.06 105 ILE A C 1
ATOM 791 O O . ILE A 1 105 ? -8.457 -1.341 -5.407 1.00 83.06 105 ILE A O 1
ATOM 795 N N . SER A 1 106 ? -8.487 -2.942 -6.991 1.00 81.12 106 SER A N 1
ATOM 796 C CA . SER A 1 106 ? -9.249 -2.124 -7.940 1.00 81.12 106 SER A CA 1
ATOM 797 C C . SER A 1 106 ? -10.739 -2.121 -7.585 1.00 81.12 106 SER A C 1
ATOM 799 O O . SER A 1 106 ? -11.307 -3.152 -7.235 1.00 81.12 106 SER A O 1
ATOM 801 N N . THR A 1 107 ? -11.383 -0.957 -7.684 1.00 76.25 107 THR A N 1
ATOM 802 C CA . THR A 1 107 ? -12.838 -0.790 -7.503 1.00 76.25 107 THR A CA 1
ATOM 803 C C . THR A 1 107 ? -13.622 -0.891 -8.811 1.00 76.25 107 THR A C 1
ATOM 805 O O . THR A 1 107 ? -14.839 -0.747 -8.802 1.00 76.25 107 THR A O 1
ATOM 808 N N . THR A 1 108 ? -12.929 -1.071 -9.937 1.00 66.81 108 THR A N 1
ATOM 809 C CA . THR A 1 108 ? -13.521 -1.188 -11.276 1.00 66.81 108 THR A CA 1
ATOM 810 C C . THR A 1 108 ? -12.866 -2.367 -11.993 1.00 66.81 108 THR A C 1
ATOM 812 O O . THR A 1 108 ? -13.249 -3.511 -11.773 1.00 66.81 108 THR A O 1
ATOM 815 N N . TYR A 1 109 ? -11.810 -2.083 -12.755 1.00 63.38 109 TYR A N 1
ATOM 816 C CA . TYR A 1 109 ? -10.920 -3.002 -13.457 1.00 63.38 109 TYR A CA 1
ATOM 817 C C . TYR A 1 109 ? -9.492 -2.424 -13.352 1.00 63.38 109 TYR A C 1
ATOM 819 O O . TYR A 1 109 ? -9.319 -1.268 -12.955 1.00 63.38 109 TYR A O 1
ATOM 827 N N . ASP A 1 110 ? -8.440 -3.191 -13.634 1.00 56.47 110 ASP A N 1
ATOM 828 C CA . ASP A 1 110 ? -7.106 -2.589 -13.825 1.00 56.47 110 ASP A CA 1
ATOM 829 C C . ASP A 1 110 ? -7.120 -1.707 -15.091 1.00 56.47 110 ASP A C 1
ATOM 831 O O . ASP A 1 110 ? -7.957 -1.921 -15.955 1.00 56.47 110 ASP A O 1
ATOM 835 N N . TYR A 1 111 ? -6.247 -0.709 -15.234 1.00 60.19 111 TYR A N 1
ATOM 836 C CA . TYR A 1 111 ? -6.320 0.334 -16.281 1.00 60.19 111 TYR A CA 1
ATOM 837 C C . TYR A 1 111 ? -5.925 -0.119 -17.699 1.00 60.19 111 TYR A C 1
ATOM 839 O O . TYR A 1 111 ? -5.689 0.719 -18.568 1.00 60.19 111 TYR A O 1
ATOM 847 N N . LEU A 1 112 ? -5.866 -1.428 -17.932 1.00 60.50 112 LEU A N 1
ATOM 848 C CA . LEU A 1 112 ? -5.531 -2.060 -19.204 1.00 60.50 112 LEU A CA 1
ATOM 849 C C . LEU A 1 112 ? -6.789 -2.617 -19.883 1.00 60.50 112 LEU A C 1
ATOM 851 O O . LEU A 1 112 ? -7.600 -3.288 -19.240 1.00 60.50 112 LEU A O 1
ATOM 855 N N . ASP A 1 113 ? -6.930 -2.437 -21.197 1.00 69.12 113 ASP A N 1
ATOM 856 C CA . ASP A 1 113 ? -8.034 -3.049 -21.958 1.00 69.12 113 ASP A CA 1
ATOM 857 C C . ASP A 1 113 ? -7.977 -4.579 -21.935 1.00 69.12 113 ASP A C 1
ATOM 859 O O . ASP A 1 113 ? -9.007 -5.250 -21.967 1.00 69.12 113 ASP A O 1
ATOM 863 N N . SER A 1 114 ? -6.783 -5.167 -21.833 1.00 69.62 114 SER A N 1
ATOM 864 C CA . SER A 1 114 ? -6.623 -6.608 -21.609 1.00 69.62 114 SER A CA 1
ATOM 865 C C . SER A 1 114 ? -7.241 -7.068 -20.285 1.00 69.62 114 SER A C 1
ATOM 867 O O . SER A 1 114 ? -7.928 -8.089 -20.261 1.00 69.62 114 SER A O 1
ATOM 869 N N . ALA A 1 115 ? -7.105 -6.288 -19.209 1.00 70.88 115 ALA A N 1
ATOM 870 C CA . ALA A 1 115 ? -7.746 -6.591 -17.930 1.00 70.88 115 ALA A CA 1
ATOM 871 C C . ALA A 1 115 ? -9.281 -6.466 -17.995 1.00 70.88 115 ALA A C 1
ATOM 873 O O . ALA A 1 115 ? -9.982 -7.317 -17.450 1.00 70.88 115 ALA A O 1
ATOM 874 N N . ALA A 1 116 ? -9.813 -5.462 -18.704 1.00 71.31 116 ALA A N 1
ATOM 875 C CA . ALA A 1 116 ? -11.256 -5.342 -18.962 1.00 71.31 116 ALA A CA 1
ATOM 876 C C . ALA A 1 116 ? -11.794 -6.552 -19.743 1.00 71.31 116 ALA A C 1
ATOM 878 O O . ALA A 1 116 ? -12.817 -7.131 -19.369 1.00 71.31 116 ALA A O 1
ATOM 879 N N . ARG A 1 117 ? -11.077 -6.979 -20.790 1.00 78.69 117 ARG A N 1
ATOM 880 C CA . ARG A 1 117 ? -11.440 -8.144 -21.613 1.00 78.69 117 ARG A CA 1
ATOM 881 C C . ARG A 1 117 ? -11.451 -9.449 -20.830 1.00 78.69 117 ARG A C 1
ATOM 883 O O . ARG A 1 117 ? -12.388 -10.231 -20.980 1.00 78.69 117 ARG A O 1
ATOM 890 N N . ASN A 1 118 ? -10.485 -9.651 -19.935 1.00 75.62 118 ASN A N 1
ATOM 891 C CA . ASN A 1 118 ? -10.465 -10.810 -19.035 1.00 75.62 118 ASN A CA 1
ATOM 892 C C . ASN A 1 118 ? -11.693 -10.875 -18.112 1.00 75.62 118 ASN A C 1
ATOM 894 O O . ASN A 1 118 ? -12.062 -11.953 -17.652 1.00 75.62 118 ASN A O 1
ATOM 898 N N . LEU A 1 119 ? -12.338 -9.734 -17.862 1.00 71.06 119 LEU A N 1
ATOM 899 C CA . LEU A 1 119 ? -13.523 -9.605 -17.017 1.00 71.06 119 LEU A CA 1
ATOM 900 C C . LEU A 1 119 ? -14.819 -9.460 -17.836 1.00 71.06 119 LEU A C 1
ATOM 902 O O . LEU A 1 119 ? -15.866 -9.138 -17.281 1.00 71.06 119 LEU A O 1
ATOM 906 N N . GLY A 1 120 ? -14.768 -9.750 -19.143 1.00 75.12 120 GLY A N 1
ATOM 907 C CA . GLY A 1 120 ? -15.940 -9.832 -20.019 1.00 75.12 120 GLY A CA 1
ATOM 908 C C . GLY A 1 120 ? -16.366 -8.517 -20.679 1.00 75.12 120 GLY A C 1
ATOM 909 O O . GLY A 1 120 ? -17.452 -8.461 -21.254 1.00 75.12 120 GLY A O 1
ATOM 910 N N . HIS A 1 121 ? -15.536 -7.473 -20.625 1.00 77.25 121 HIS A N 1
ATOM 911 C CA . HIS A 1 121 ? -15.790 -6.185 -21.279 1.00 77.25 121 HIS A CA 1
ATOM 912 C C . HIS A 1 121 ? -15.056 -6.070 -22.623 1.00 77.25 121 HIS A C 1
ATOM 914 O O . HIS A 1 121 ? -14.098 -6.790 -22.883 1.00 77.25 121 HIS A O 1
ATOM 920 N N . THR A 1 122 ? -15.490 -5.167 -23.503 1.00 78.38 122 THR A N 1
ATOM 921 C CA . THR A 1 122 ? -14.791 -4.897 -24.774 1.00 78.38 122 THR A CA 1
ATOM 922 C C . THR A 1 122 ? -13.597 -3.964 -24.595 1.00 78.38 122 THR A C 1
ATOM 924 O O . THR A 1 122 ? -12.540 -4.215 -25.167 1.00 78.38 122 THR A O 1
ATOM 927 N N . GLU A 1 123 ? -13.765 -2.921 -23.786 1.00 75.44 123 GLU A N 1
ATOM 928 C CA . GLU A 1 123 ? -12.782 -1.868 -23.511 1.00 75.44 123 GLU A CA 1
ATOM 929 C C . GLU A 1 123 ? -13.005 -1.288 -22.107 1.00 75.44 123 GLU A C 1
ATOM 931 O O . GLU A 1 123 ? -14.027 -1.556 -21.461 1.00 75.44 123 GLU A O 1
ATOM 936 N N . GLN A 1 124 ? -12.047 -0.502 -21.623 1.00 71.31 124 GLN A N 1
ATOM 937 C CA . GLN A 1 124 ? -12.155 0.205 -20.350 1.00 71.31 124 GLN A CA 1
ATOM 938 C C . GLN A 1 124 ? -13.221 1.313 -20.378 1.00 71.31 124 GLN A C 1
ATOM 940 O O . GLN A 1 124 ? -13.310 2.064 -21.351 1.00 71.31 124 GLN A O 1
ATOM 945 N N . PRO A 1 125 ? -13.970 1.521 -19.276 1.00 75.25 125 PRO A N 1
ATOM 946 C CA . PRO A 1 125 ? -14.768 2.729 -19.115 1.00 75.25 125 PRO A CA 1
ATOM 947 C C . PRO A 1 125 ? -13.887 3.985 -19.161 1.00 75.25 125 PRO A C 1
ATOM 949 O O . PRO A 1 125 ? -12.724 3.969 -18.738 1.00 75.25 125 PRO A O 1
ATOM 952 N N . ALA A 1 126 ? -14.464 5.103 -19.607 1.00 77.44 126 ALA A N 1
ATOM 953 C CA . ALA A 1 126 ? -13.765 6.380 -19.658 1.00 77.44 126 ALA A CA 1
ATOM 954 C C . ALA A 1 126 ? -13.211 6.782 -18.279 1.00 77.44 126 ALA A C 1
ATOM 956 O O . ALA A 1 126 ? -13.768 6.447 -17.230 1.00 77.44 126 ALA A O 1
ATOM 957 N N . HIS A 1 127 ? -12.110 7.541 -18.276 1.00 72.38 127 HIS A N 1
ATOM 958 C CA . HIS A 1 127 ? -11.357 7.869 -17.062 1.00 72.38 127 HIS A CA 1
ATOM 959 C C . HIS A 1 127 ? -12.235 8.370 -15.904 1.00 72.38 127 HIS A C 1
ATOM 961 O O . HIS A 1 127 ? -12.109 7.869 -14.786 1.00 72.38 127 HIS A O 1
ATOM 967 N N . ASP A 1 128 ? -13.132 9.319 -16.168 1.00 72.19 128 ASP A N 1
ATOM 968 C CA . ASP A 1 128 ? -13.982 9.928 -15.142 1.00 72.19 128 ASP A CA 1
ATOM 969 C C . ASP A 1 128 ? -15.148 9.030 -14.708 1.00 72.19 128 ASP A C 1
ATOM 971 O O . ASP A 1 128 ? -15.571 9.108 -13.551 1.00 72.19 128 ASP A O 1
ATOM 975 N N . ASP A 1 129 ? -15.618 8.138 -15.580 1.00 80.12 129 ASP A N 1
ATOM 976 C CA . ASP A 1 129 ? -16.661 7.162 -15.249 1.00 80.12 129 ASP A CA 1
ATOM 977 C C . ASP A 1 129 ? -16.133 6.103 -14.282 1.00 80.12 129 ASP A C 1
ATOM 979 O O . ASP A 1 129 ? -16.836 5.708 -13.353 1.00 80.12 129 ASP A O 1
ATOM 983 N N . ARG A 1 130 ? -14.852 5.725 -14.401 1.00 78.06 130 ARG A N 1
ATOM 984 C CA . ARG A 1 130 ? -14.195 4.841 -13.421 1.00 78.06 130 ARG A CA 1
ATOM 985 C C . ARG A 1 130 ? -14.184 5.453 -12.018 1.00 78.06 130 ARG A C 1
ATOM 987 O O . ARG A 1 130 ? -14.412 4.750 -11.038 1.00 78.06 130 ARG A O 1
ATOM 994 N N . TYR A 1 131 ? -13.976 6.768 -11.902 1.00 76.25 131 TYR A N 1
ATOM 995 C CA . TYR A 1 131 ? -14.057 7.462 -10.610 1.00 76.25 131 TYR A CA 1
ATOM 996 C C . TYR A 1 131 ? -15.497 7.651 -10.122 1.00 76.25 131 TYR A C 1
ATOM 998 O O . TYR A 1 131 ? -15.718 7.675 -8.915 1.00 76.25 131 TYR A O 1
ATOM 1006 N N . ALA A 1 132 ? -16.483 7.747 -11.020 1.00 81.50 132 ALA A N 1
ATOM 1007 C CA . ALA A 1 132 ? -17.893 7.706 -10.634 1.00 81.50 132 ALA A CA 1
ATOM 1008 C C . ALA A 1 132 ? -18.270 6.340 -10.032 1.00 81.50 132 ALA A C 1
ATOM 1010 O O . ALA A 1 132 ? -18.904 6.286 -8.982 1.00 81.50 132 ALA A O 1
ATOM 1011 N N . GLN A 1 133 ? -17.810 5.250 -10.649 1.00 82.62 133 GLN A N 1
ATOM 1012 C CA . GLN A 1 133 ? -17.982 3.893 -10.126 1.00 82.62 133 GLN A CA 1
ATOM 1013 C C . GLN A 1 133 ? -17.231 3.699 -8.801 1.00 82.62 133 GLN A C 1
ATOM 1015 O O . GLN A 1 133 ? -17.775 3.120 -7.866 1.00 82.62 133 GLN A O 1
ATOM 1020 N N . ALA A 1 134 ? -16.007 4.226 -8.674 1.00 82.12 134 ALA A N 1
ATOM 1021 C CA . ALA A 1 134 ? -15.244 4.172 -7.425 1.00 82.12 134 ALA A CA 1
ATOM 1022 C C . ALA A 1 134 ? -15.933 4.932 -6.274 1.00 82.12 134 ALA A C 1
ATOM 1024 O O . ALA A 1 134 ? -15.928 4.457 -5.138 1.00 82.12 134 ALA A O 1
ATOM 1025 N N . GLU A 1 135 ? -16.544 6.085 -6.566 1.00 83.31 135 GLU A N 1
ATOM 1026 C CA . GLU A 1 135 ? -17.355 6.866 -5.621 1.00 83.31 135 GLU A CA 1
ATOM 1027 C C . GLU A 1 135 ? -18.548 6.056 -5.102 1.00 83.31 135 GLU A C 1
ATOM 1029 O O . GLU A 1 135 ? -18.803 6.009 -3.897 1.00 83.31 135 GLU A O 1
ATOM 1034 N N . GLU A 1 136 ? -19.275 5.396 -6.003 1.00 83.38 136 GLU A N 1
ATOM 1035 C CA . GLU A 1 136 ? -20.387 4.525 -5.629 1.00 83.38 136 GLU A CA 1
ATOM 1036 C C . GLU A 1 136 ? -19.893 3.331 -4.808 1.00 83.38 136 GLU A C 1
ATOM 1038 O O . GLU A 1 136 ? -20.388 3.090 -3.706 1.00 83.38 136 GLU A O 1
ATOM 1043 N N . TYR A 1 137 ? -18.854 2.643 -5.288 1.00 84.38 137 TYR A N 1
ATOM 1044 C CA . TYR A 1 137 ? -18.261 1.492 -4.617 1.00 84.38 137 TYR A CA 1
ATOM 1045 C C . TYR A 1 137 ? -17.844 1.831 -3.185 1.00 84.38 137 TYR A C 1
ATOM 1047 O O . TYR A 1 137 ? -18.199 1.121 -2.245 1.00 84.38 137 TYR A O 1
ATOM 1055 N N . ILE A 1 138 ? -17.121 2.936 -2.975 1.00 81.75 138 ILE A N 1
ATOM 1056 C CA . ILE A 1 138 ? -16.613 3.273 -1.644 1.00 81.75 138 ILE A CA 1
ATOM 1057 C C . ILE A 1 138 ? -17.734 3.690 -0.686 1.00 81.75 138 ILE A C 1
ATOM 1059 O O . ILE A 1 138 ? -17.694 3.317 0.487 1.00 81.75 138 ILE A O 1
ATOM 1063 N N . LYS A 1 139 ? -18.775 4.380 -1.175 1.00 81.44 139 LYS A N 1
ATOM 1064 C CA . LYS A 1 139 ? -19.981 4.685 -0.386 1.00 81.44 139 LYS A CA 1
ATOM 1065 C C . LYS A 1 139 ? -20.732 3.420 0.003 1.00 81.44 139 LYS A C 1
ATOM 1067 O O . LYS A 1 139 ? -21.088 3.260 1.172 1.00 81.44 139 LYS A O 1
ATOM 1072 N N . VAL A 1 140 ? -20.915 2.500 -0.946 1.00 82.12 140 VAL A N 1
ATOM 1073 C CA . VAL A 1 140 ? -21.507 1.184 -0.686 1.00 82.12 140 VAL A CA 1
ATOM 1074 C C . VAL A 1 140 ? -20.679 0.423 0.337 1.00 82.12 140 VAL A C 1
ATOM 1076 O O . VAL A 1 140 ? -21.271 -0.181 1.218 1.00 82.12 140 VAL A O 1
ATOM 1079 N N . MET A 1 141 ? -19.345 0.501 0.295 1.00 81.25 141 MET A N 1
ATOM 1080 C CA . MET A 1 141 ? -18.464 -0.160 1.262 1.00 81.25 141 MET A CA 1
ATOM 1081 C C . MET A 1 141 ? -18.442 0.511 2.640 1.00 81.25 141 MET A C 1
ATOM 1083 O O . MET A 1 141 ? -18.279 -0.181 3.648 1.00 81.25 141 MET A O 1
ATOM 1087 N N . TYR A 1 142 ? -18.633 1.829 2.738 1.00 81.19 142 TYR A N 1
ATOM 1088 C CA . TYR A 1 142 ? -18.691 2.502 4.037 1.00 81.19 142 TYR A CA 1
ATOM 1089 C C . TYR A 1 142 ? -19.855 2.028 4.890 1.00 81.19 142 TYR A C 1
ATOM 1091 O O . TYR A 1 142 ? -19.657 1.853 6.092 1.00 81.19 142 TYR A O 1
ATOM 1099 N N . LYS A 1 143 ? -21.015 1.767 4.281 1.00 77.25 143 LYS A N 1
ATOM 1100 C CA . LYS A 1 143 ? -22.217 1.295 4.978 1.00 77.25 143 LYS A CA 1
ATOM 1101 C C . LYS A 1 143 ? -21.956 0.004 5.772 1.00 77.25 143 LYS A C 1
ATOM 1103 O O . LYS A 1 143 ? -22.010 0.080 6.994 1.00 77.25 143 LYS A O 1
ATOM 1108 N N . PRO A 1 144 ? -21.590 -1.150 5.173 1.00 71.81 144 PRO A N 1
ATOM 1109 C CA . PRO A 1 144 ? -21.338 -2.394 5.894 1.00 71.81 144 PRO A CA 1
ATOM 1110 C C . PRO A 1 144 ? -20.082 -2.344 6.768 1.00 71.81 144 PRO A C 1
ATOM 1112 O O . PRO A 1 144 ? -20.023 -3.033 7.784 1.00 71.81 144 PRO A O 1
ATOM 1115 N N . LEU A 1 145 ? -19.072 -1.544 6.410 1.00 73.75 145 LEU A N 1
ATOM 1116 C CA . LEU A 1 145 ? -17.862 -1.455 7.222 1.00 73.75 145 LEU A CA 1
ATOM 1117 C C . LEU A 1 145 ? -18.065 -0.609 8.478 1.00 73.75 145 LEU A C 1
ATOM 1119 O O . LEU A 1 145 ? -17.437 -0.920 9.488 1.00 73.75 145 LEU A O 1
ATOM 1123 N N . ASN A 1 146 ? -18.903 0.438 8.436 1.00 73.44 146 ASN A N 1
ATOM 1124 C CA . ASN A 1 146 ? -18.974 1.433 9.508 1.00 73.44 146 ASN A CA 1
ATOM 1125 C C . ASN A 1 146 ? -20.286 1.486 10.301 1.00 73.44 146 ASN A C 1
ATOM 1127 O O . ASN A 1 146 ? -20.260 1.884 11.471 1.00 73.44 146 ASN A O 1
ATOM 1131 N N . SER A 1 147 ? -21.401 1.085 9.698 1.00 72.75 147 SER A N 1
ATOM 1132 C CA . SER A 1 147 ? -22.739 1.338 10.240 1.00 72.75 147 SER A CA 1
ATOM 1133 C C . SER A 1 147 ? -23.484 0.152 10.873 1.00 72.75 147 SER A C 1
ATOM 1135 O O . SER A 1 147 ? -24.357 0.413 11.694 1.00 72.75 147 SER A O 1
ATOM 1137 N N . PRO A 1 148 ? -23.215 -1.142 10.579 1.00 71.94 148 PRO A N 1
ATOM 1138 C CA . PRO A 1 148 ? -24.110 -2.207 11.041 1.00 71.94 148 PRO A CA 1
ATOM 1139 C C . PRO A 1 148 ? -23.917 -2.552 12.516 1.00 71.94 148 PRO A C 1
ATOM 1141 O O . PRO A 1 148 ? -24.783 -3.176 13.121 1.00 71.94 148 PRO A O 1
ATOM 1144 N N . TRP A 1 149 ? -22.786 -2.148 13.095 1.00 76.44 149 TRP A N 1
ATOM 1145 C CA . TRP A 1 149 ? -22.437 -2.425 14.478 1.00 76.44 149 TRP A CA 1
ATOM 1146 C C . TRP A 1 149 ? -22.064 -1.133 15.190 1.00 76.44 149 TRP A C 1
ATOM 1148 O O . TRP A 1 149 ? -21.147 -0.428 14.752 1.00 76.44 149 TRP A O 1
ATOM 1158 N N . ARG A 1 150 ? -22.738 -0.880 16.316 1.00 82.06 150 ARG A N 1
ATOM 1159 C CA . ARG A 1 150 ? -22.311 0.119 17.294 1.00 82.06 150 ARG A CA 1
ATOM 1160 C C . ARG A 1 150 ? -20.955 -0.280 17.873 1.00 82.06 150 ARG A C 1
ATOM 1162 O O . ARG A 1 150 ? -20.679 -1.471 18.027 1.00 82.06 150 ARG A O 1
ATOM 1169 N N . ASP A 1 151 ? -20.114 0.692 18.202 1.00 81.44 151 ASP A N 1
ATOM 1170 C CA . ASP A 1 151 ? -18.740 0.425 18.662 1.00 81.44 151 ASP A CA 1
ATOM 1171 C C . ASP A 1 151 ? -18.646 -0.493 19.905 1.00 81.44 151 ASP A C 1
ATOM 1173 O O . ASP A 1 151 ? -17.636 -1.162 20.101 1.00 81.44 151 ASP A O 1
ATOM 1177 N N . ASP A 1 152 ? -19.695 -0.556 20.728 1.00 81.88 152 ASP A N 1
ATOM 1178 C CA . ASP A 1 152 ? -19.835 -1.369 21.949 1.00 81.88 152 ASP A CA 1
ATOM 1179 C C . ASP A 1 152 ? -20.808 -2.560 21.781 1.00 81.88 152 ASP A C 1
ATOM 1181 O O . ASP A 1 152 ? -21.255 -3.155 22.765 1.00 81.88 152 ASP A O 1
ATOM 1185 N N . ALA A 1 153 ? -21.172 -2.911 20.542 1.00 80.88 153 ALA A N 1
ATOM 1186 C CA . ALA A 1 153 ? -22.161 -3.953 20.263 1.00 80.88 153 ALA A CA 1
ATOM 1187 C C . ALA A 1 153 ? -21.680 -5.371 20.625 1.00 80.88 153 ALA A C 1
ATOM 1189 O O . ALA A 1 153 ? -22.502 -6.248 20.885 1.00 80.88 153 ALA A O 1
ATOM 1190 N N . VAL A 1 154 ? -20.368 -5.615 20.662 1.00 82.31 154 VAL A N 1
ATOM 1191 C CA . VAL A 1 154 ? -19.774 -6.894 21.085 1.00 82.31 154 VAL A CA 1
ATOM 1192 C C . VAL A 1 154 ? -19.367 -6.786 22.555 1.00 82.31 154 VAL A C 1
ATOM 1194 O O . VAL A 1 154 ? -18.458 -6.025 22.874 1.00 82.31 154 VAL A O 1
ATOM 1197 N N . GLN A 1 155 ? -20.019 -7.541 23.448 1.00 80.94 155 GLN A N 1
ATOM 1198 C CA . GLN A 1 155 ? -19.772 -7.443 24.899 1.00 80.94 155 GLN A CA 1
ATOM 1199 C C . GLN A 1 155 ? -19.041 -8.642 25.500 1.00 80.94 155 GLN A C 1
ATOM 1201 O O . GLN A 1 155 ? -18.342 -8.476 26.496 1.00 80.94 155 GLN A O 1
ATOM 1206 N N . LEU A 1 156 ? -19.164 -9.831 24.897 1.00 83.62 156 LEU A N 1
ATOM 1207 C CA . LEU A 1 156 ? -18.514 -11.059 25.383 1.00 83.62 156 LEU A CA 1
ATOM 1208 C C . LEU A 1 156 ? -18.765 -11.332 26.886 1.00 83.62 156 LEU A C 1
ATOM 1210 O O . LEU A 1 156 ? -17.907 -11.878 27.584 1.00 83.62 156 LEU A O 1
ATOM 1214 N N . ASP A 1 157 ? -19.943 -10.967 27.397 1.00 85.19 157 ASP A N 1
ATOM 1215 C CA . ASP A 1 157 ? -20.311 -11.134 28.802 1.00 85.19 157 ASP A CA 1
ATOM 1216 C C . ASP A 1 157 ? -20.741 -12.584 29.050 1.00 85.19 157 ASP A C 1
ATOM 1218 O O . ASP A 1 157 ? -21.903 -12.969 28.894 1.00 85.19 157 ASP A O 1
ATOM 1222 N N . ARG A 1 158 ? -19.767 -13.415 29.436 1.00 87.06 158 ARG A N 1
ATOM 1223 C CA . ARG A 1 158 ? -19.985 -14.838 29.723 1.00 87.06 158 ARG A CA 1
ATOM 1224 C C . ARG A 1 158 ? -20.901 -15.066 30.926 1.00 87.06 158 ARG A C 1
ATOM 1226 O O . ARG A 1 158 ? -21.629 -16.053 30.930 1.00 87.06 158 ARG A O 1
ATOM 1233 N N . ALA A 1 159 ? -20.862 -14.189 31.930 1.00 89.94 159 ALA A N 1
ATOM 1234 C CA . ALA A 1 159 ? -21.659 -14.342 3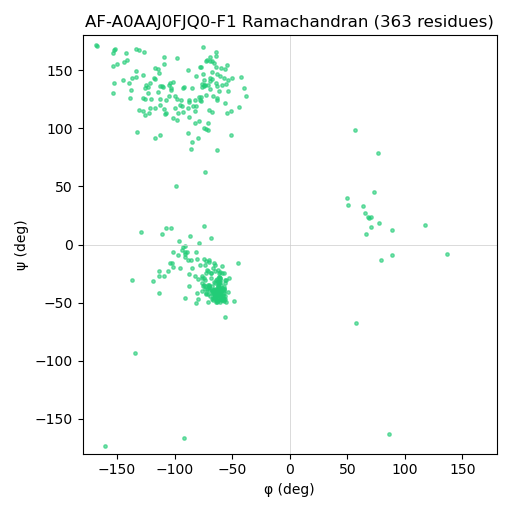3.146 1.00 89.94 159 ALA A CA 1
ATOM 1235 C C . ALA A 1 159 ? -23.150 -14.121 32.866 1.00 89.94 159 ALA A C 1
ATOM 1237 O O . ALA A 1 159 ? -23.990 -14.839 33.403 1.00 89.94 159 ALA A O 1
ATOM 1238 N N . ARG A 1 160 ? -23.469 -13.162 31.989 1.00 86.56 160 ARG A N 1
ATOM 1239 C CA . ARG A 1 160 ? -24.842 -12.887 31.545 1.00 86.56 160 ARG A CA 1
ATOM 1240 C C . ARG A 1 160 ? -25.256 -13.668 30.294 1.00 86.56 160 ARG A C 1
ATOM 1242 O O . ARG A 1 160 ? -26.421 -13.617 29.918 1.00 86.56 160 ARG A O 1
ATOM 1249 N N . GLY A 1 161 ? -24.327 -14.374 29.647 1.00 82.75 161 GLY A N 1
ATOM 1250 C CA . GLY A 1 161 ? -24.577 -15.099 28.398 1.00 82.75 161 GLY A CA 1
ATOM 1251 C C . GLY A 1 161 ? -24.791 -14.186 27.185 1.00 82.75 161 GLY A C 1
ATOM 1252 O O . GLY A 1 161 ? -25.435 -14.592 26.222 1.00 82.75 161 GLY A O 1
ATOM 1253 N N . ILE A 1 162 ? -24.275 -12.954 27.218 1.00 81.31 162 ILE A N 1
ATOM 1254 C CA . ILE A 1 162 ? -24.475 -11.952 26.164 1.00 81.31 162 ILE A CA 1
ATOM 1255 C C . ILE A 1 162 ? -23.225 -11.886 25.289 1.00 81.31 162 ILE A C 1
ATOM 1257 O O . ILE A 1 162 ? -22.186 -11.367 25.692 1.00 81.31 162 ILE A O 1
ATOM 1261 N N . TYR A 1 163 ? -23.334 -12.384 24.058 1.00 77.38 163 TYR A N 1
ATOM 1262 C CA . TYR A 1 163 ? -22.257 -12.267 23.072 1.00 77.38 163 TYR A CA 1
ATOM 1263 C C . TYR A 1 163 ? -22.268 -10.888 22.396 1.00 77.38 163 TYR A C 1
ATOM 1265 O O . TYR A 1 163 ? -21.248 -10.195 22.369 1.00 77.38 163 TYR A O 1
ATOM 1273 N N . THR A 1 164 ? -23.437 -10.466 21.902 1.00 75.62 164 THR A N 1
ATOM 1274 C CA . THR A 1 164 ? -23.640 -9.190 21.198 1.00 75.62 164 THR A CA 1
ATOM 1275 C C . THR A 1 164 ? -25.003 -8.574 21.510 1.00 75.62 164 THR A C 1
ATOM 1277 O O . THR A 1 164 ? -25.939 -9.293 21.859 1.00 75.62 164 THR A O 1
ATOM 1280 N N . PHE A 1 165 ? -25.117 -7.257 21.334 1.00 66.06 165 PHE A N 1
ATOM 1281 C CA . PHE A 1 165 ? -26.382 -6.535 21.213 1.00 66.06 165 PHE A CA 1
ATOM 1282 C C . PHE A 1 165 ? -26.602 -6.144 19.748 1.00 66.06 165 PHE A C 1
ATOM 1284 O O . PHE A 1 165 ? -25.738 -5.514 19.142 1.00 66.06 165 PHE A O 1
ATOM 1291 N N . PHE A 1 166 ? -27.763 -6.478 19.185 1.00 56.75 166 PHE A N 1
ATOM 1292 C CA . PHE A 1 166 ? -28.165 -6.039 17.849 1.00 56.75 166 PHE A CA 1
ATOM 1293 C C . PHE A 1 166 ? -29.533 -5.356 17.919 1.00 56.75 166 PHE A C 1
ATOM 1295 O O . PHE A 1 166 ? -30.447 -5.842 18.578 1.00 56.75 166 PHE A O 1
ATOM 1302 N N . ALA A 1 167 ? -29.664 -4.215 17.245 1.00 50.69 167 ALA A N 1
ATOM 1303 C CA . ALA A 1 167 ? -30.924 -3.479 17.117 1.00 50.69 167 ALA A CA 1
ATOM 1304 C C . ALA A 1 167 ? -31.253 -3.125 15.654 1.00 50.69 167 ALA A C 1
ATOM 1306 O O . ALA A 1 167 ? -32.155 -2.332 15.408 1.00 50.69 167 ALA A O 1
ATOM 1307 N N . VAL A 1 168 ? -30.525 -3.693 14.679 1.00 49.91 168 VAL A N 1
ATOM 1308 C CA . VAL A 1 168 ? -30.652 -3.338 13.255 1.00 49.91 168 VAL A CA 1
ATOM 1309 C C . VAL A 1 168 ? -30.990 -4.576 12.412 1.00 49.91 168 VAL A C 1
ATOM 1311 O O . VAL A 1 168 ? -30.307 -5.594 12.545 1.00 49.91 168 VAL A O 1
ATOM 1314 N N . PRO A 1 169 ? -32.016 -4.514 11.541 1.00 43.41 169 PRO A N 1
ATOM 1315 C CA . PRO A 1 169 ? -32.302 -5.551 10.549 1.00 43.41 169 PRO A CA 1
ATOM 1316 C C . PRO A 1 169 ? -31.228 -5.600 9.448 1.00 43.41 169 PRO A C 1
ATOM 1318 O O . PRO A 1 169 ? -30.864 -4.569 8.892 1.00 43.41 169 PRO A O 1
ATOM 1321 N N . GLY A 1 170 ? -30.748 -6.799 9.102 1.00 52.06 170 GLY A N 1
ATOM 1322 C CA . GLY A 1 170 ? -29.766 -7.015 8.025 1.00 52.06 170 GLY A CA 1
ATOM 1323 C C . GLY A 1 170 ? -28.319 -6.584 8.331 1.00 52.06 170 GLY A C 1
ATOM 1324 O O . GLY A 1 170 ? -27.699 -5.949 7.477 1.00 52.06 170 GLY A O 1
ATOM 1325 N N . PRO A 1 171 ? -27.745 -6.890 9.513 1.00 62.88 171 PRO A N 1
ATOM 1326 C CA . PRO A 1 171 ? -26.388 -6.468 9.830 1.00 62.88 171 PRO A CA 1
ATOM 1327 C C . PRO A 1 171 ? -25.366 -7.217 8.968 1.00 62.88 171 PRO A C 1
ATOM 1329 O O . PRO A 1 171 ? -25.489 -8.418 8.716 1.00 62.88 171 PRO A O 1
ATOM 1332 N N . HIS A 1 172 ? -24.308 -6.514 8.562 1.00 65.44 172 HIS A N 1
ATOM 1333 C CA . HIS A 1 172 ? -23.116 -7.163 8.029 1.00 65.44 172 HIS A CA 1
ATOM 1334 C C . HIS A 1 172 ? -22.622 -8.204 9.041 1.00 65.44 172 HIS A C 1
ATOM 1336 O O . HIS A 1 172 ? -22.496 -7.913 10.230 1.00 65.44 172 HIS A O 1
ATOM 1342 N N . THR A 1 173 ? -22.337 -9.419 8.586 1.00 65.19 173 THR A N 1
ATOM 1343 C CA . THR A 1 173 ? -22.063 -10.563 9.473 1.00 65.19 173 THR A CA 1
ATOM 1344 C C . THR A 1 173 ? -20.732 -10.456 10.219 1.00 65.19 173 THR A C 1
ATOM 1346 O O . THR A 1 173 ? -20.511 -11.161 11.202 1.00 65.19 173 THR A O 1
ATOM 1349 N N . VAL A 1 174 ? -19.842 -9.559 9.785 1.00 67.25 174 VAL A N 1
ATOM 1350 C CA . VAL A 1 174 ? -18.550 -9.307 10.434 1.00 67.25 174 VAL A CA 1
ATOM 1351 C C . VAL A 1 174 ? -18.678 -8.151 11.426 1.00 67.25 174 VAL A C 1
ATOM 1353 O O . VAL A 1 174 ? -18.995 -7.029 11.030 1.00 67.25 174 VAL A O 1
ATOM 1356 N N . HIS A 1 175 ? -18.401 -8.442 12.698 1.00 57.56 175 HIS A N 1
ATOM 1357 C CA . HIS A 1 175 ? -18.362 -7.492 13.814 1.00 57.56 175 HIS A CA 1
ATOM 1358 C C . HIS A 1 175 ? -17.243 -6.429 13.662 1.00 57.56 175 HIS A C 1
ATOM 1360 O O . HIS A 1 175 ? -16.302 -6.634 12.887 1.00 57.56 175 HIS A O 1
ATOM 1366 N N . PRO A 1 176 ? -17.300 -5.291 14.386 1.00 60.72 176 PRO A N 1
ATOM 1367 C CA . PRO A 1 176 ? -16.301 -4.234 14.257 1.00 60.72 176 PRO A CA 1
ATOM 1368 C C . PRO A 1 176 ? -14.910 -4.711 14.693 1.00 60.72 176 PRO A C 1
ATOM 1370 O O . PRO A 1 176 ? -14.763 -5.371 15.719 1.00 60.72 176 PRO A O 1
ATOM 1373 N N . ARG A 1 177 ? -13.874 -4.322 13.940 1.00 56.75 177 ARG A N 1
ATOM 1374 C CA . ARG A 1 177 ? -12.460 -4.518 14.300 1.00 56.75 177 ARG A CA 1
ATOM 1375 C C . ARG A 1 177 ? -11.813 -3.180 14.660 1.00 56.75 177 ARG A C 1
ATOM 1377 O O . ARG A 1 177 ? -12.248 -2.136 14.179 1.00 56.75 177 ARG A O 1
ATOM 1384 N N . SER A 1 178 ? -10.751 -3.227 15.468 1.00 46.25 178 SER A N 1
ATOM 1385 C CA . SER A 1 178 ? -10.058 -2.056 16.032 1.00 46.25 178 SER A CA 1
ATOM 1386 C C . SER A 1 178 ? -9.492 -1.073 15.003 1.00 46.25 178 SER A C 1
ATOM 1388 O O . SER A 1 178 ? -9.271 0.073 15.361 1.00 46.25 178 SER A O 1
ATOM 1390 N N . SER A 1 179 ? -9.301 -1.464 13.741 1.00 48.22 179 SER A N 1
ATOM 1391 C CA . SER A 1 179 ? -9.128 -0.532 12.626 1.00 48.22 179 SER A CA 1
ATOM 1392 C C . SER A 1 179 ? -10.050 -0.922 11.476 1.00 48.22 179 SER A C 1
ATOM 1394 O O . SER A 1 179 ? -9.928 -1.987 10.868 1.00 48.22 179 SER A O 1
ATOM 1396 N N . ARG A 1 180 ? -10.999 -0.045 11.148 1.00 52.97 180 ARG A N 1
ATOM 1397 C CA . ARG A 1 180 ? -11.712 -0.132 9.868 1.00 52.97 180 ARG A CA 1
ATOM 1398 C C . ARG A 1 180 ? -10.754 0.337 8.770 1.00 52.97 180 ARG A C 1
ATOM 1400 O O . ARG A 1 180 ? -9.983 1.273 9.008 1.00 52.97 180 ARG A O 1
ATOM 1407 N N . ARG A 1 181 ? -10.740 -0.382 7.637 1.00 48.78 181 ARG A N 1
ATOM 1408 C CA . ARG A 1 181 ? -9.756 -0.266 6.537 1.00 48.78 181 ARG A CA 1
ATOM 1409 C C . ARG A 1 181 ? -9.382 1.194 6.260 1.00 48.78 181 ARG A C 1
ATOM 1411 O O . ARG A 1 181 ? -10.259 2.049 6.209 1.00 48.78 181 ARG A O 1
ATOM 1418 N N . SER A 1 182 ? -8.088 1.459 6.110 1.00 48.50 182 SER A N 1
ATOM 1419 C CA . SER A 1 182 ? -7.599 2.752 5.631 1.00 48.50 182 SER A CA 1
ATOM 1420 C C . SER A 1 182 ? -7.606 2.759 4.107 1.00 48.50 182 SER A C 1
ATOM 1422 O O . SER A 1 182 ? -7.198 1.773 3.490 1.00 48.50 182 SER A O 1
ATOM 1424 N N . SER A 1 183 ? -8.100 3.840 3.507 1.00 50.22 183 SER A N 1
ATOM 1425 C CA . SER A 1 183 ? -8.053 4.064 2.062 1.00 50.22 183 SER A CA 1
ATOM 1426 C C . SER A 1 183 ? -6.874 4.967 1.717 1.00 50.22 183 SER A C 1
ATOM 1428 O O . SER A 1 183 ? -6.752 6.083 2.224 1.00 50.22 183 SER A O 1
ATOM 1430 N N . SER A 1 184 ? -6.024 4.491 0.810 1.00 44.72 184 SER A N 1
ATOM 1431 C CA . SER A 1 184 ? -5.022 5.309 0.129 1.00 44.72 184 SER A CA 1
ATOM 1432 C C . SER A 1 184 ? -5.341 5.321 -1.362 1.00 44.72 184 SER A C 1
ATOM 1434 O O . SER A 1 184 ? -5.832 4.333 -1.903 1.00 44.72 184 SER A O 1
ATOM 1436 N N . CYS A 1 185 ? -5.132 6.460 -2.014 1.00 41.16 185 CYS A N 1
ATOM 1437 C CA . CYS A 1 185 ? -5.419 6.631 -3.436 1.00 41.16 185 CYS A CA 1
ATOM 1438 C C . CYS A 1 185 ? -4.230 7.316 -4.099 1.00 41.16 185 CYS A C 1
ATOM 1440 O O . CYS A 1 185 ? -3.619 8.213 -3.517 1.00 41.16 185 CYS A O 1
ATOM 1442 N N . ARG A 1 186 ? -3.917 6.940 -5.338 1.00 47.09 186 ARG A N 1
ATOM 1443 C CA . ARG A 1 186 ? -3.031 7.735 -6.188 1.00 47.09 186 ARG A CA 1
ATOM 1444 C C . ARG A 1 186 ? -3.871 8.845 -6.829 1.00 47.09 186 ARG A C 1
ATOM 1446 O O . ARG A 1 186 ? -4.798 8.521 -7.572 1.00 47.09 186 ARG A O 1
ATOM 1453 N N . PRO A 1 187 ? -3.634 10.130 -6.533 1.00 44.47 187 PRO A N 1
ATOM 1454 C CA . PRO A 1 187 ? -4.406 11.192 -7.150 1.00 44.47 187 PRO A CA 1
ATOM 1455 C C . PRO A 1 187 ? -3.876 11.512 -8.551 1.00 44.47 187 PRO A C 1
ATOM 1457 O O . PRO A 1 187 ? -2.666 11.523 -8.785 1.00 44.47 187 PRO A O 1
ATOM 1460 N N . ALA A 1 188 ? -4.780 11.858 -9.469 1.00 46.28 188 ALA A N 1
ATOM 1461 C CA . ALA A 1 188 ? -4.414 12.661 -10.633 1.00 46.28 188 ALA A CA 1
ATOM 1462 C C . ALA A 1 188 ? -4.292 14.139 -10.218 1.00 46.28 188 ALA A C 1
ATOM 1464 O O . ALA A 1 188 ? -4.956 14.579 -9.280 1.00 46.28 188 ALA A O 1
ATOM 1465 N N . ARG A 1 189 ? -3.471 14.926 -10.928 1.00 45.91 189 ARG A N 1
ATOM 1466 C CA . ARG A 1 189 ? -3.209 16.344 -10.597 1.00 45.91 189 ARG A CA 1
ATOM 1467 C C . ARG A 1 189 ? -4.455 17.246 -10.646 1.00 45.91 189 ARG A C 1
ATOM 1469 O O . ARG A 1 189 ? -4.437 18.301 -10.018 1.00 45.91 189 ARG A O 1
ATOM 1476 N N . ARG A 1 190 ? -5.500 16.887 -11.409 1.00 52.38 190 ARG A N 1
ATOM 1477 C CA . ARG A 1 190 ? -6.759 17.647 -11.586 1.00 52.38 190 ARG A CA 1
ATOM 1478 C C . ARG A 1 190 ? -7.925 16.707 -11.928 1.00 52.38 190 ARG A C 1
ATOM 1480 O O . ARG A 1 190 ? -7.701 15.557 -12.289 1.00 52.38 190 ARG A O 1
ATOM 1487 N N . GLY A 1 191 ? -9.157 17.214 -11.852 1.00 62.81 191 GLY A N 1
ATOM 1488 C CA . GLY A 1 191 ? -10.365 16.488 -12.267 1.00 62.81 191 GLY A CA 1
ATOM 1489 C C . GLY A 1 191 ? -10.962 15.598 -11.174 1.00 62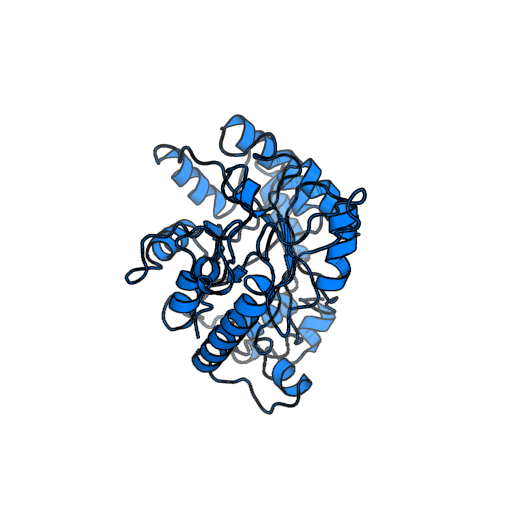.81 191 GLY A C 1
ATOM 1490 O O . GLY A 1 191 ? -10.664 15.756 -9.988 1.00 62.81 191 GLY A O 1
ATOM 1491 N N . ARG A 1 192 ? -11.830 14.662 -11.569 1.00 68.81 192 ARG A N 1
ATOM 1492 C CA . ARG A 1 192 ? -12.644 13.853 -10.643 1.00 68.81 192 ARG A CA 1
ATOM 1493 C C . ARG A 1 192 ? -11.810 12.991 -9.690 1.00 68.81 192 ARG A C 1
ATOM 1495 O O . ARG A 1 192 ? -12.152 12.869 -8.519 1.00 68.81 192 ARG A O 1
ATOM 1502 N N . ALA A 1 193 ? -10.663 12.504 -10.157 1.00 66.50 193 ALA A N 1
ATOM 1503 C CA . ALA A 1 193 ? -9.681 11.773 -9.358 1.00 66.50 193 ALA A CA 1
ATOM 1504 C C . ALA A 1 193 ? -9.139 12.573 -8.163 1.00 66.50 193 ALA A C 1
ATOM 1506 O O . ALA A 1 193 ? -8.937 12.028 -7.078 1.00 66.50 193 ALA A O 1
ATOM 1507 N N . ALA A 1 194 ? -8.898 13.873 -8.359 1.00 65.12 194 ALA A N 1
ATOM 1508 C CA . ALA A 1 194 ? -8.381 14.744 -7.313 1.00 65.12 194 ALA A CA 1
ATOM 1509 C C . ALA A 1 194 ? -9.428 15.004 -6.226 1.00 65.12 194 ALA A C 1
ATOM 1511 O O . ALA A 1 194 ? -9.106 14.995 -5.038 1.00 65.12 194 ALA A O 1
ATOM 1512 N N . ILE A 1 195 ? -10.686 15.181 -6.640 1.00 72.25 195 ILE A N 1
ATOM 1513 C CA . ILE A 1 195 ? -11.831 15.333 -5.736 1.00 72.25 195 ILE A CA 1
ATOM 1514 C C . ILE A 1 195 ? -12.027 14.048 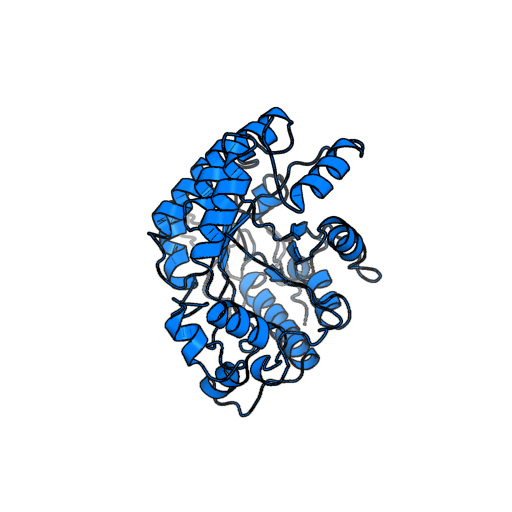-4.924 1.00 72.25 195 ILE A C 1
ATOM 1516 O O . ILE A 1 195 ? -12.095 14.113 -3.697 1.00 72.25 195 ILE A O 1
ATOM 1520 N N . PHE A 1 196 ? -12.022 12.893 -5.595 1.00 76.12 196 PHE A N 1
ATOM 1521 C CA . PHE A 1 196 ? -12.146 11.584 -4.958 1.00 76.12 196 PHE A CA 1
ATOM 1522 C C . PHE A 1 196 ? -11.050 11.361 -3.903 1.00 76.12 196 PHE A C 1
ATOM 1524 O O . PHE A 1 196 ? -11.335 11.021 -2.755 1.00 76.12 196 PHE A O 1
ATOM 1531 N N . ALA A 1 197 ? -9.785 11.626 -4.248 1.00 71.75 197 ALA A N 1
ATOM 1532 C CA . ALA A 1 197 ? -8.675 11.489 -3.308 1.00 71.75 197 ALA A CA 1
ATOM 1533 C C . ALA A 1 197 ? -8.808 12.439 -2.105 1.00 71.75 197 ALA A C 1
ATOM 1535 O O . ALA A 1 197 ? -8.635 12.005 -0.968 1.00 71.75 197 ALA A O 1
ATOM 1536 N N . ALA A 1 198 ? -9.172 13.706 -2.324 1.00 71.06 198 ALA A N 1
ATOM 1537 C CA . ALA A 1 198 ? -9.367 14.664 -1.234 1.00 71.06 198 ALA A CA 1
ATOM 1538 C C . ALA A 1 198 ? -10.465 14.208 -0.250 1.00 71.06 198 ALA A C 1
ATOM 1540 O O . ALA A 1 198 ? -10.305 14.320 0.970 1.00 71.06 198 ALA A O 1
ATOM 1541 N N . GLN A 1 199 ? -11.556 13.643 -0.775 1.00 75.56 199 GLN A N 1
ATOM 1542 C CA . GLN A 1 199 ? -12.687 13.158 0.017 1.00 75.56 199 GLN A CA 1
ATOM 1543 C C . GLN A 1 199 ? -12.375 11.868 0.786 1.00 75.56 199 GLN A C 1
ATOM 1545 O O . GLN A 1 199 ? -12.761 11.748 1.950 1.00 75.56 199 GLN A O 1
ATOM 1550 N N . HIS A 1 200 ? -11.676 10.919 0.157 1.00 80.31 200 HIS A N 1
ATOM 1551 C CA . HIS A 1 200 ? -11.599 9.540 0.644 1.00 80.31 200 HIS A CA 1
ATOM 1552 C C . HIS A 1 200 ? -10.220 9.082 1.127 1.00 80.31 200 HIS A C 1
ATOM 1554 O O . HIS A 1 200 ? -10.145 8.120 1.888 1.00 80.31 200 HIS A O 1
ATOM 1560 N N . ALA A 1 201 ? -9.122 9.697 0.688 1.00 77.38 201 ALA A N 1
ATOM 1561 C CA . ALA A 1 201 ? -7.784 9.179 0.969 1.00 77.38 201 ALA A CA 1
ATOM 1562 C C . ALA A 1 201 ? -7.242 9.708 2.303 1.00 77.38 201 ALA A C 1
ATOM 1564 O O . ALA A 1 201 ? -7.161 10.915 2.499 1.00 77.38 201 ALA A O 1
ATOM 1565 N N . GLU A 1 202 ? -6.841 8.841 3.230 1.00 78.81 202 GLU A N 1
ATOM 1566 C CA . GLU A 1 202 ? -6.088 9.264 4.429 1.00 78.81 202 GLU A CA 1
ATOM 1567 C C . GLU A 1 202 ? -4.623 9.574 4.082 1.00 78.81 202 GLU A C 1
ATOM 1569 O O . GLU A 1 202 ? -4.006 10.452 4.687 1.00 78.81 202 GLU A O 1
ATOM 1574 N N . ALA A 1 203 ? -4.100 8.901 3.051 1.00 77.25 203 ALA A N 1
ATOM 1575 C CA . ALA A 1 203 ? -2.814 9.193 2.440 1.00 77.25 203 ALA A CA 1
ATOM 1576 C C . ALA A 1 203 ? -2.890 9.127 0.908 1.00 77.25 203 ALA A C 1
ATOM 1578 O O . ALA A 1 203 ? -3.557 8.254 0.343 1.00 77.25 203 ALA A O 1
ATOM 1579 N N . VAL A 1 204 ? -2.166 10.021 0.237 1.00 73.88 204 VAL A N 1
ATOM 1580 C CA . VAL A 1 204 ? -2.014 10.037 -1.219 1.00 73.88 204 VAL A CA 1
ATOM 1581 C C . VAL A 1 204 ? -0.599 9.676 -1.632 1.00 73.88 204 VAL A C 1
ATOM 1583 O O . VAL A 1 204 ? 0.375 10.160 -1.057 1.00 73.88 204 VAL A O 1
ATOM 1586 N N . PHE A 1 205 ? -0.493 8.834 -2.657 1.00 73.00 205 PHE A N 1
ATOM 1587 C CA . PHE A 1 205 ? 0.793 8.444 -3.219 1.00 73.00 205 PHE A CA 1
ATOM 1588 C C . PHE A 1 205 ? 1.142 9.321 -4.417 1.00 73.00 205 PHE A C 1
ATOM 1590 O O . PHE A 1 205 ? 0.406 9.343 -5.404 1.00 73.00 205 PHE A O 1
ATOM 1597 N N . VAL A 1 206 ? 2.261 10.036 -4.345 1.00 68.62 206 VAL A N 1
ATOM 1598 C CA . VAL A 1 206 ? 2.714 10.926 -5.417 1.00 68.62 206 VAL A CA 1
ATOM 1599 C C . VAL A 1 206 ? 4.017 10.419 -6.020 1.00 68.62 206 VAL A C 1
ATOM 1601 O O . VAL A 1 206 ? 4.983 10.102 -5.326 1.00 68.62 206 VAL A O 1
ATOM 1604 N N . SER A 1 207 ? 4.037 10.367 -7.348 1.00 60.31 207 SER A N 1
ATOM 1605 C CA . SER A 1 207 ? 5.259 10.196 -8.122 1.00 60.31 207 SER A CA 1
ATOM 1606 C C . SER A 1 207 ? 5.680 11.561 -8.634 1.00 60.31 207 SER A C 1
ATOM 1608 O O . SER A 1 207 ? 4.873 12.248 -9.257 1.00 60.31 207 SER A O 1
ATOM 1610 N N . ALA A 1 208 ? 6.926 11.951 -8.395 1.00 51.25 208 ALA A N 1
ATOM 1611 C CA . ALA A 1 208 ? 7.487 13.136 -9.018 1.00 51.25 208 ALA A CA 1
ATOM 1612 C C . ALA A 1 208 ? 8.997 13.021 -9.157 1.00 51.25 208 ALA A C 1
ATOM 1614 O O . ALA A 1 208 ? 9.682 12.630 -8.215 1.00 51.25 208 ALA A O 1
ATOM 1615 N N . ALA A 1 209 ? 9.514 13.467 -10.304 1.00 46.94 209 ALA A N 1
ATOM 1616 C CA . ALA A 1 209 ? 10.951 13.629 -10.526 1.00 46.94 209 ALA A CA 1
A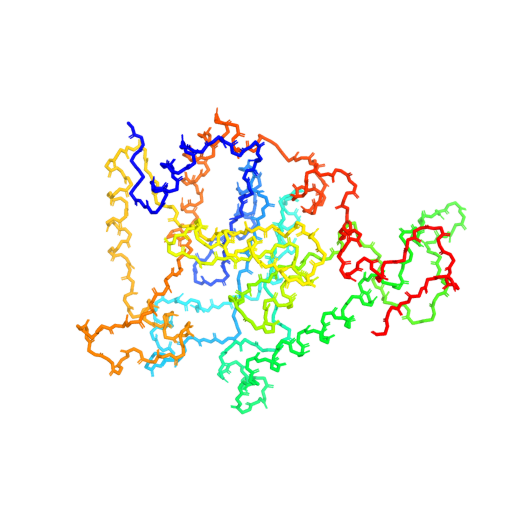TOM 1617 C C . ALA A 1 209 ? 11.588 14.596 -9.507 1.00 46.94 209 ALA A C 1
ATOM 1619 O O . ALA A 1 209 ? 12.774 14.502 -9.203 1.00 46.94 209 ALA A O 1
ATOM 1620 N N . ARG A 1 210 ? 10.778 15.507 -8.945 1.00 45.12 210 ARG A N 1
ATOM 1621 C CA . ARG A 1 210 ? 11.125 16.344 -7.797 1.00 45.12 210 ARG A CA 1
ATOM 1622 C C . ARG A 1 210 ? 10.039 16.212 -6.724 1.00 45.12 210 ARG A C 1
ATOM 1624 O O . ARG A 1 210 ? 8.914 16.654 -6.964 1.00 45.12 210 ARG A O 1
ATOM 1631 N N . PRO A 1 211 ? 10.345 15.655 -5.541 1.00 47.12 211 PRO A N 1
ATOM 1632 C CA . PRO A 1 211 ? 9.343 15.410 -4.504 1.00 47.12 211 PRO A CA 1
ATOM 1633 C C . PRO A 1 211 ? 8.691 16.703 -3.989 1.00 47.12 211 PRO A C 1
ATOM 1635 O O . PRO A 1 211 ? 7.505 16.708 -3.681 1.00 47.12 211 PRO A O 1
ATOM 1638 N N . TRP A 1 212 ? 9.421 17.824 -3.953 1.00 43.97 212 TRP A N 1
ATOM 1639 C CA . TRP A 1 212 ? 8.927 19.066 -3.347 1.00 43.97 212 TRP A CA 1
ATOM 1640 C C . TRP A 1 212 ? 7.815 19.781 -4.141 1.00 43.97 212 TRP A C 1
ATOM 1642 O O . TRP A 1 212 ? 6.769 20.046 -3.556 1.00 43.97 212 TRP A O 1
ATOM 1652 N N . PRO A 1 213 ? 7.932 20.028 -5.464 1.00 48.03 213 PRO A N 1
ATOM 1653 C CA . PRO A 1 213 ? 6.812 20.544 -6.257 1.00 48.03 213 PRO A CA 1
ATOM 1654 C C . PRO A 1 213 ? 5.551 19.675 -6.181 1.00 48.03 213 PRO A C 1
ATOM 1656 O O . PRO A 1 213 ? 4.444 20.205 -6.201 1.00 48.03 213 PRO A O 1
ATOM 1659 N N . ALA A 1 214 ? 5.703 18.353 -6.060 1.00 48.47 214 ALA A N 1
ATOM 1660 C CA . ALA A 1 214 ? 4.573 17.449 -5.880 1.00 48.47 214 ALA A CA 1
ATOM 1661 C C . ALA A 1 214 ? 3.975 17.499 -4.473 1.00 48.47 214 ALA A C 1
ATOM 1663 O O . ALA A 1 214 ? 2.760 17.426 -4.360 1.00 48.47 214 ALA A O 1
ATOM 1664 N N . LEU A 1 215 ? 4.785 17.691 -3.427 1.00 48.22 215 LEU A N 1
ATOM 1665 C CA . LEU A 1 215 ? 4.316 17.944 -2.060 1.00 48.22 215 LEU A CA 1
ATOM 1666 C C . LEU A 1 215 ? 3.578 19.290 -1.951 1.00 48.22 215 LEU A C 1
ATOM 1668 O O . LEU A 1 215 ? 2.519 19.353 -1.336 1.00 48.22 215 LEU A O 1
ATOM 1672 N N . CYS A 1 216 ? 4.070 20.349 -2.604 1.00 44.53 216 CYS A N 1
ATOM 1673 C CA . CYS A 1 216 ? 3.374 21.638 -2.674 1.00 44.53 216 CYS A CA 1
ATOM 1674 C C . CYS A 1 216 ? 2.063 21.541 -3.469 1.00 44.53 216 CYS A C 1
ATOM 1676 O O . CYS A 1 216 ? 1.041 22.054 -3.025 1.00 44.53 216 CYS A O 1
ATOM 1678 N N . ALA A 1 217 ? 2.068 20.838 -4.608 1.00 47.84 217 ALA A N 1
ATOM 1679 C CA . ALA A 1 217 ? 0.852 20.575 -5.376 1.00 47.84 217 ALA A CA 1
ATOM 1680 C C . ALA A 1 217 ? -0.128 19.666 -4.613 1.00 47.84 217 ALA A C 1
ATOM 1682 O O . ALA A 1 217 ? -1.334 19.836 -4.756 1.00 47.84 217 ALA A O 1
ATOM 1683 N N . ALA A 1 218 ? 0.376 18.740 -3.786 1.00 47.97 218 ALA A N 1
ATOM 1684 C CA . ALA A 1 218 ? -0.412 17.914 -2.874 1.00 47.97 218 ALA A CA 1
ATOM 1685 C C . ALA A 1 218 ? -1.074 18.754 -1.767 1.00 47.97 218 ALA A C 1
ATOM 1687 O O . ALA A 1 218 ? -2.242 18.544 -1.465 1.00 47.97 218 ALA A O 1
ATOM 1688 N N . GLY A 1 219 ? -0.369 19.758 -1.232 1.00 49.12 219 GLY A N 1
ATOM 1689 C CA . GLY A 1 219 ? -0.922 20.744 -0.294 1.00 49.12 219 GLY A CA 1
ATOM 1690 C C . GLY A 1 219 ? -2.014 21.644 -0.892 1.00 49.12 219 GLY A C 1
ATOM 1691 O O . GLY A 1 219 ? -2.796 22.233 -0.152 1.00 49.12 219 GLY A O 1
ATOM 1692 N N . ASP A 1 220 ? -2.108 21.709 -2.223 1.00 45.97 220 ASP A N 1
ATOM 1693 C CA . ASP A 1 220 ? -3.194 22.375 -2.947 1.00 45.97 220 ASP A CA 1
ATOM 1694 C C . ASP A 1 220 ? -4.400 21.448 -3.234 1.00 45.97 220 ASP A C 1
ATOM 1696 O O . ASP A 1 220 ? -5.437 21.930 -3.712 1.00 45.97 220 ASP A O 1
ATOM 1700 N N . PHE A 1 221 ? -4.316 20.138 -2.936 1.00 45.31 221 PHE A N 1
ATOM 1701 C CA . PHE A 1 221 ? -5.493 19.263 -2.972 1.00 45.31 221 PHE A CA 1
ATOM 1702 C C . PHE A 1 221 ? -6.441 19.688 -1.858 1.00 45.31 221 PHE A C 1
ATOM 1704 O O . PHE A 1 221 ? -6.138 19.553 -0.678 1.00 45.31 221 PHE A O 1
ATOM 1711 N N . GLY A 1 222 ? -7.610 20.197 -2.242 1.00 44.94 222 GLY A N 1
ATOM 1712 C CA . GLY A 1 222 ? -8.617 20.643 -1.283 1.00 44.94 222 GLY A CA 1
ATOM 1713 C C . GLY A 1 222 ? -8.958 22.127 -1.329 1.00 44.94 222 GLY A C 1
ATOM 1714 O O . GLY A 1 222 ? -9.636 22.593 -0.418 1.00 44.94 222 GLY A O 1
ATOM 1715 N N . ARG A 1 223 ? -8.622 22.877 -2.395 1.00 41.91 223 ARG A N 1
ATOM 1716 C CA . ARG A 1 223 ? -9.353 24.128 -2.695 1.00 41.91 223 ARG A CA 1
ATOM 1717 C C . ARG A 1 223 ? -10.830 23.799 -3.000 1.00 41.91 223 ARG A C 1
ATOM 1719 O O . ARG A 1 223 ? -11.208 23.649 -4.155 1.00 41.91 223 ARG A O 1
ATOM 1726 N N . GLY A 1 224 ? -11.633 23.610 -1.948 1.00 41.50 224 GLY A N 1
ATOM 1727 C CA . GLY A 1 224 ? -13.050 23.221 -1.993 1.00 41.50 224 GLY A CA 1
ATOM 1728 C C . GLY A 1 224 ? -13.487 22.140 -0.987 1.00 41.50 224 GLY A C 1
ATOM 1729 O O . GLY A 1 224 ? -14.685 21.903 -0.863 1.00 41.50 224 GLY A O 1
ATOM 1730 N N . ALA A 1 225 ? -12.566 21.504 -0.255 1.00 43.09 225 ALA A N 1
ATOM 1731 C CA . ALA A 1 225 ? -12.877 20.566 0.832 1.00 43.09 225 ALA A CA 1
ATOM 1732 C C . ALA A 1 225 ? -12.419 21.168 2.176 1.00 43.09 225 ALA A C 1
ATOM 1734 O O . ALA A 1 225 ? -11.446 21.924 2.178 1.00 43.09 225 ALA A O 1
ATOM 1735 N N . PRO A 1 226 ? -13.099 20.895 3.311 1.00 42.50 226 PRO A N 1
ATOM 1736 C CA . PRO A 1 226 ? -12.652 21.399 4.606 1.00 42.50 226 PRO A CA 1
ATOM 1737 C C . PRO A 1 226 ? -11.209 20.956 4.857 1.00 42.50 226 PRO A C 1
ATOM 1739 O O . PRO A 1 226 ? -10.854 19.827 4.524 1.00 42.50 226 PRO A O 1
ATOM 1742 N N . ALA A 1 227 ? -10.393 21.873 5.387 1.00 45.62 227 ALA A N 1
ATOM 1743 C CA . ALA A 1 227 ? -8.966 21.696 5.638 1.00 45.62 227 ALA A CA 1
ATOM 1744 C C . ALA A 1 227 ? -8.710 20.406 6.431 1.00 45.62 227 ALA A C 1
ATOM 1746 O O . ALA A 1 227 ? -8.817 20.386 7.654 1.00 45.62 227 ALA A O 1
ATOM 1747 N N . ARG A 1 228 ? -8.415 19.319 5.716 1.00 57.69 228 ARG A N 1
ATOM 1748 C CA . ARG A 1 228 ? -8.125 18.003 6.276 1.00 57.69 228 ARG A CA 1
ATOM 1749 C C . ARG A 1 228 ? -6.674 17.672 6.002 1.00 57.69 228 ARG A C 1
ATOM 1751 O O . ARG A 1 228 ? -6.194 17.841 4.883 1.00 57.69 228 ARG A O 1
ATOM 1758 N N . THR A 1 229 ? -5.999 17.145 7.012 1.00 61.03 229 THR A N 1
ATOM 1759 C CA . THR A 1 229 ? -4.632 16.650 6.878 1.00 61.03 229 THR A CA 1
ATOM 1760 C C . THR A 1 229 ? -4.657 15.324 6.119 1.00 61.03 229 THR A C 1
ATOM 1762 O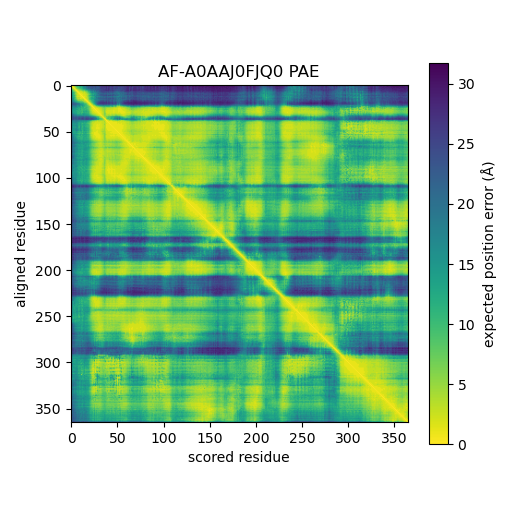 O . THR A 1 229 ? -4.985 14.279 6.678 1.00 61.03 229 THR A O 1
ATOM 1765 N N . VAL A 1 230 ? -4.343 15.365 4.824 1.00 67.06 230 VAL A N 1
ATOM 1766 C CA . VAL A 1 230 ? -4.078 14.171 4.011 1.00 67.06 230 VAL A CA 1
ATOM 1767 C C . VAL A 1 230 ? -2.573 13.935 4.012 1.00 67.06 230 VAL A C 1
ATOM 1769 O O . VAL A 1 230 ? -1.808 14.827 3.646 1.00 67.06 230 VAL A O 1
ATOM 1772 N N . GLY A 1 231 ? -2.130 12.747 4.426 1.00 69.50 231 GLY A N 1
ATOM 1773 C CA . GLY A 1 231 ? -0.706 12.422 4.383 1.00 69.50 231 GLY A CA 1
ATOM 1774 C C . GLY A 1 231 ? -0.221 12.275 2.944 1.00 69.50 231 GLY A C 1
ATOM 1775 O O . GLY A 1 231 ? -0.916 11.714 2.100 1.00 69.50 231 GLY A O 1
ATOM 1776 N N . VAL A 1 232 ? 0.981 12.756 2.649 1.00 72.25 232 VAL A N 1
ATOM 1777 C CA . VAL A 1 232 ? 1.560 12.651 1.306 1.00 72.25 232 VAL A CA 1
ATOM 1778 C C . VAL A 1 232 ? 2.752 11.711 1.352 1.00 72.25 232 VAL A C 1
ATOM 1780 O O . VAL A 1 232 ? 3.717 11.946 2.075 1.00 72.25 232 VAL A O 1
ATOM 1783 N N . LEU A 1 233 ? 2.678 10.638 0.571 1.00 74.88 233 LEU A N 1
ATOM 1784 C CA . LEU A 1 233 ? 3.721 9.629 0.452 1.00 74.88 233 LEU A CA 1
ATOM 1785 C C . LEU A 1 233 ? 4.382 9.775 -0.919 1.00 74.88 2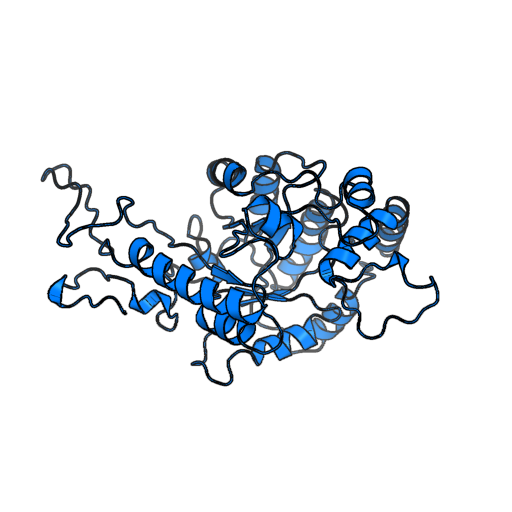33 LEU A C 1
ATOM 1787 O O . LEU A 1 233 ? 3.747 9.536 -1.945 1.00 74.88 233 LEU A O 1
ATOM 1791 N N . ALA A 1 234 ? 5.647 10.188 -0.939 1.00 74.56 234 ALA A N 1
ATOM 1792 C CA . ALA A 1 234 ? 6.419 10.320 -2.169 1.00 74.56 234 ALA A CA 1
ATOM 1793 C C . ALA A 1 234 ? 7.211 9.038 -2.456 1.00 74.56 234 ALA A C 1
ATOM 1795 O O . ALA A 1 234 ? 7.869 8.503 -1.561 1.00 74.56 234 ALA A O 1
ATOM 1796 N N . LEU A 1 235 ? 7.183 8.569 -3.706 1.00 74.56 235 LEU A N 1
ATOM 1797 C CA . LEU A 1 235 ? 8.026 7.450 -4.125 1.00 74.56 235 LEU A CA 1
ATOM 1798 C C . LEU A 1 235 ? 9.488 7.892 -4.247 1.00 74.56 235 LEU A C 1
ATOM 1800 O O . LEU A 1 235 ? 9.791 8.862 -4.943 1.00 74.56 235 LEU A O 1
ATOM 1804 N N . VAL A 1 236 ? 10.397 7.147 -3.618 1.00 74.81 236 VAL A N 1
ATOM 1805 C CA . VAL A 1 236 ? 11.846 7.344 -3.734 1.00 74.81 236 VAL A CA 1
ATOM 1806 C C . VAL A 1 236 ? 12.535 5.987 -3.821 1.00 74.81 236 VAL A C 1
ATOM 1808 O O . VAL A 1 236 ? 12.209 5.079 -3.060 1.00 74.81 236 VAL A O 1
ATOM 1811 N N . THR A 1 237 ? 13.536 5.888 -4.698 1.00 82.25 237 THR A N 1
ATOM 1812 C CA . THR A 1 237 ? 14.394 4.703 -4.840 1.00 82.25 237 THR A CA 1
ATOM 1813 C C . THR A 1 237 ? 15.832 5.061 -4.503 1.00 82.25 237 THR A C 1
ATOM 1815 O O . THR A 1 237 ? 16.567 5.559 -5.360 1.00 82.25 237 THR A O 1
ATOM 1818 N N . PRO A 1 238 ? 16.239 4.889 -3.235 1.00 80.06 238 PRO A N 1
ATOM 1819 C CA . PRO A 1 238 ? 17.601 5.173 -2.821 1.00 80.06 238 PRO A CA 1
ATOM 1820 C C . PRO A 1 238 ? 18.550 4.054 -3.275 1.00 80.06 238 PRO A C 1
ATOM 1822 O O . PRO A 1 238 ? 18.271 2.870 -3.088 1.00 80.06 238 PRO A O 1
ATOM 1825 N N . VAL A 1 239 ? 19.710 4.439 -3.809 1.00 82.56 239 VAL A N 1
ATOM 1826 C CA . VAL A 1 239 ? 20.881 3.561 -3.944 1.00 82.56 239 VAL A CA 1
ATOM 1827 C C . VAL A 1 239 ? 21.919 4.062 -2.951 1.00 82.56 239 VAL A C 1
ATOM 1829 O O . VAL A 1 239 ? 22.353 5.209 -3.037 1.00 82.56 239 VAL A O 1
ATOM 1832 N N . LEU A 1 240 ? 22.256 3.226 -1.970 1.00 84.69 240 LEU A N 1
ATOM 1833 C CA . LEU A 1 240 ? 23.094 3.600 -0.833 1.00 84.69 240 LEU A CA 1
ATOM 1834 C C . LEU A 1 240 ? 24.390 2.786 -0.832 1.00 84.69 240 LEU A C 1
ATOM 1836 O O . LEU A 1 240 ? 24.431 1.652 -1.313 1.00 84.69 240 LEU A O 1
ATOM 1840 N N . GLY A 1 241 ? 25.444 3.375 -0.275 1.00 82.19 241 GLY A N 1
ATOM 1841 C CA . GLY A 1 241 ? 26.750 2.751 -0.123 1.00 82.19 241 GLY A CA 1
ATOM 1842 C C . GLY A 1 241 ? 27.469 3.283 1.112 1.00 82.19 241 GLY A C 1
ATOM 1843 O O . GLY A 1 241 ? 27.209 4.395 1.570 1.00 82.19 241 GLY A O 1
ATOM 1844 N N . ASN A 1 242 ? 28.385 2.476 1.647 1.00 82.56 242 ASN A N 1
ATOM 1845 C CA . ASN A 1 242 ? 29.142 2.803 2.864 1.00 82.56 242 ASN A CA 1
ATOM 1846 C C . ASN A 1 242 ? 30.207 3.889 2.639 1.00 82.56 242 ASN A C 1
ATOM 1848 O O . ASN A 1 242 ? 30.744 4.439 3.599 1.00 82.56 242 ASN A O 1
ATOM 1852 N N . THR A 1 243 ? 30.524 4.185 1.378 1.00 84.38 243 THR A N 1
ATOM 1853 C CA . THR A 1 243 ? 31.501 5.193 0.958 1.00 84.38 243 THR A CA 1
ATOM 1854 C C . THR A 1 243 ? 30.904 6.106 -0.108 1.00 84.38 243 THR A C 1
ATOM 1856 O O . THR A 1 243 ? 29.846 5.817 -0.671 1.00 84.38 243 THR A O 1
ATOM 1859 N N . GLU A 1 244 ? 31.591 7.211 -0.388 1.00 74.38 244 GLU A N 1
ATOM 1860 C CA . GLU A 1 244 ? 31.197 8.189 -1.406 1.00 74.38 244 GLU A CA 1
ATOM 1861 C C . GLU A 1 244 ? 31.178 7.577 -2.815 1.00 74.38 244 GLU A C 1
ATOM 1863 O O . GLU A 1 244 ? 30.271 7.843 -3.598 1.00 74.38 244 GLU A O 1
ATOM 1868 N N . GLU A 1 245 ? 32.108 6.664 -3.093 1.00 83.81 245 GLU A N 1
ATOM 1869 C CA . GLU A 1 245 ? 32.207 5.922 -4.350 1.00 83.81 245 GLU A CA 1
ATOM 1870 C C . GLU A 1 245 ? 31.308 4.676 -4.379 1.00 83.81 245 GLU A C 1
ATOM 1872 O O . GLU A 1 245 ? 30.972 4.173 -5.452 1.00 83.81 245 GLU A O 1
ATOM 1877 N N . GLY A 1 246 ? 30.888 4.176 -3.212 1.00 85.19 246 GLY A N 1
ATOM 1878 C CA . GLY A 1 246 ? 30.147 2.923 -3.082 1.00 85.19 246 GLY A CA 1
ATOM 1879 C C . GLY A 1 246 ? 28.740 2.983 -3.676 1.00 85.19 246 GLY A C 1
ATOM 1880 O O . GLY A 1 246 ? 28.326 2.048 -4.360 1.00 85.19 246 GLY A O 1
ATOM 1881 N N . ALA A 1 247 ? 28.007 4.081 -3.462 1.00 84.00 247 ALA A N 1
ATOM 1882 C CA . ALA A 1 247 ? 26.673 4.251 -4.044 1.00 84.00 247 ALA A CA 1
ATOM 1883 C C . ALA A 1 247 ? 26.710 4.400 -5.583 1.00 84.00 247 ALA A C 1
ATOM 1885 O O . ALA A 1 247 ? 25.958 3.686 -6.251 1.00 84.00 247 ALA A O 1
ATOM 1886 N N . PRO A 1 248 ? 27.591 5.234 -6.180 1.00 87.06 248 PRO A N 1
ATOM 1887 C CA . PRO A 1 248 ? 27.783 5.276 -7.631 1.00 87.06 248 PRO A CA 1
ATOM 1888 C C . PRO A 1 248 ? 28.205 3.935 -8.238 1.00 87.06 248 PRO A C 1
ATOM 1890 O O . PRO A 1 248 ? 27.641 3.527 -9.251 1.00 87.06 248 PRO A O 1
ATOM 1893 N N . ALA A 1 249 ? 29.150 3.223 -7.613 1.00 89.00 249 ALA A N 1
ATOM 1894 C CA . ALA A 1 249 ? 29.590 1.914 -8.094 1.00 89.00 249 ALA A CA 1
ATOM 1895 C C . ALA A 1 249 ? 28.437 0.901 -8.105 1.00 89.00 249 ALA A C 1
ATOM 1897 O O . ALA A 1 249 ? 28.245 0.190 -9.090 1.00 89.00 249 ALA A O 1
ATOM 1898 N N . LYS A 1 250 ? 27.620 0.894 -7.045 1.00 88.38 250 LYS A N 1
ATOM 1899 C CA . LYS A 1 250 ? 26.413 0.071 -6.971 1.00 88.38 250 LYS A CA 1
ATOM 1900 C C . LYS A 1 250 ? 25.394 0.450 -8.042 1.00 88.38 250 LYS A C 1
ATOM 1902 O O . LYS A 1 250 ? 24.826 -0.430 -8.672 1.00 88.38 250 LYS A O 1
ATOM 1907 N N . LEU A 1 251 ? 25.159 1.740 -8.280 1.00 87.50 251 LEU A N 1
ATOM 1908 C CA . LEU A 1 251 ? 24.251 2.188 -9.340 1.00 87.50 251 LEU A CA 1
ATOM 1909 C C . LEU A 1 251 ? 24.713 1.712 -10.723 1.00 87.50 251 LEU A C 1
ATOM 1911 O O . LEU A 1 251 ? 23.894 1.261 -11.522 1.00 87.50 251 LEU A O 1
ATOM 1915 N N . GLU A 1 252 ? 26.011 1.796 -10.997 1.00 90.81 252 GLU A N 1
ATOM 1916 C CA . GLU A 1 252 ? 26.581 1.331 -12.260 1.00 90.81 252 GLU A CA 1
ATOM 1917 C C . GLU A 1 252 ? 26.453 -0.186 -12.419 1.00 90.81 252 GLU A C 1
ATOM 1919 O O . GLU A 1 252 ? 26.121 -0.674 -13.495 1.00 90.81 252 GLU A O 1
ATOM 1924 N N . GLU A 1 253 ? 26.644 -0.941 -11.339 1.00 89.50 253 GLU A N 1
ATOM 1925 C CA . GLU A 1 253 ? 26.379 -2.376 -11.325 1.00 89.50 253 GLU A CA 1
ATOM 1926 C C . GLU A 1 253 ? 24.902 -2.682 -11.630 1.00 89.50 253 GLU A C 1
ATOM 1928 O O . GLU A 1 253 ? 24.615 -3.495 -12.505 1.00 89.50 253 GLU A O 1
ATOM 1933 N N . LEU A 1 254 ? 23.963 -1.994 -10.971 1.00 87.56 254 LEU A N 1
ATOM 1934 C CA . LEU A 1 254 ? 22.521 -2.177 -11.177 1.00 87.56 254 LEU A CA 1
ATOM 1935 C C . LEU A 1 254 ? 22.105 -1.948 -12.632 1.00 87.56 254 LEU A C 1
ATOM 1937 O O . LEU A 1 254 ? 21.297 -2.702 -13.172 1.00 87.56 254 LEU A O 1
ATOM 1941 N N . ARG A 1 255 ? 22.685 -0.937 -13.284 1.00 87.50 255 ARG A N 1
ATOM 1942 C CA . ARG A 1 255 ? 22.415 -0.625 -14.694 1.00 87.50 255 ARG A CA 1
ATOM 1943 C C . ARG A 1 255 ? 22.792 -1.759 -15.641 1.00 87.50 255 ARG A C 1
ATOM 1945 O O . ARG A 1 255 ? 22.147 -1.900 -16.672 1.00 87.50 255 ARG A O 1
ATOM 1952 N N . ARG A 1 256 ? 23.772 -2.599 -15.293 1.00 90.62 256 ARG A N 1
ATOM 1953 C CA . ARG A 1 256 ? 24.163 -3.759 -16.117 1.00 90.62 256 ARG A CA 1
ATOM 1954 C C . ARG A 1 256 ? 23.096 -4.848 -16.156 1.00 90.62 256 ARG A C 1
ATOM 1956 O O . ARG A 1 256 ? 23.064 -5.620 -17.107 1.00 90.62 256 ARG A O 1
ATOM 1963 N N . TYR A 1 257 ? 22.240 -4.908 -15.138 1.00 87.06 257 TYR A N 1
ATOM 1964 C CA . TYR A 1 257 ? 21.115 -5.841 -15.073 1.00 87.06 257 TYR A CA 1
ATOM 1965 C C . TYR A 1 257 ? 19.812 -5.237 -15.612 1.00 87.06 257 TYR A C 1
ATOM 1967 O O . TYR A 1 257 ? 18.798 -5.930 -15.667 1.00 87.06 257 TYR A O 1
ATOM 1975 N N . ALA A 1 258 ? 19.808 -3.953 -15.985 1.00 86.06 258 ALA A N 1
ATOM 1976 C CA . ALA A 1 258 ? 18.609 -3.293 -16.471 1.00 86.06 258 ALA A CA 1
ATOM 1977 C C . ALA A 1 258 ? 18.169 -3.893 -17.815 1.00 86.06 258 ALA A C 1
ATOM 1979 O O . ALA A 1 258 ? 18.945 -3.970 -18.766 1.00 86.06 258 ALA A O 1
ATOM 1980 N N . SER A 1 259 ? 16.899 -4.288 -17.900 1.00 87.19 259 SER A N 1
ATOM 1981 C CA . SER A 1 259 ? 16.273 -4.698 -19.156 1.00 87.19 259 SER A CA 1
ATOM 1982 C C . SER A 1 259 ? 15.600 -3.491 -19.799 1.00 87.19 259 SER A C 1
ATOM 1984 O O . SER A 1 259 ? 14.623 -2.970 -19.259 1.00 87.19 259 SER A O 1
ATOM 1986 N N . LEU A 1 260 ? 16.111 -3.056 -20.954 1.00 85.94 260 LEU A N 1
ATOM 1987 C CA . LEU A 1 260 ? 15.487 -1.982 -21.726 1.00 85.94 260 LEU A CA 1
ATOM 1988 C C . LEU A 1 260 ? 14.085 -2.389 -22.194 1.00 85.94 260 LEU A C 1
ATOM 1990 O O . LEU A 1 260 ? 13.137 -1.656 -21.951 1.00 85.94 260 LEU A O 1
ATOM 1994 N N . GLU A 1 261 ? 13.936 -3.585 -22.766 1.00 87.69 261 GLU A N 1
ATOM 1995 C CA . GLU A 1 261 ? 12.639 -4.115 -23.215 1.00 87.69 261 GLU A CA 1
ATOM 1996 C C . GLU A 1 261 ? 11.614 -4.173 -22.067 1.00 87.69 261 GLU A C 1
ATOM 1998 O O . GLU A 1 261 ? 10.463 -3.776 -22.240 1.00 87.69 261 GLU A O 1
ATOM 2003 N N . GLY A 1 262 ? 12.032 -4.589 -20.864 1.00 85.44 262 GLY A N 1
ATOM 2004 C CA . GLY A 1 262 ? 11.167 -4.574 -19.680 1.00 85.44 262 GLY A CA 1
ATOM 2005 C C . GLY A 1 262 ? 10.795 -3.160 -19.223 1.00 85.44 262 GLY A C 1
ATOM 2006 O O . GLY A 1 262 ? 9.646 -2.905 -18.860 1.00 85.44 262 GLY A O 1
ATOM 2007 N N . ALA A 1 263 ? 11.741 -2.217 -19.277 1.00 83.56 263 ALA A N 1
ATOM 2008 C CA . ALA A 1 263 ? 11.479 -0.813 -18.968 1.00 83.56 263 ALA A CA 1
ATOM 2009 C C . ALA A 1 263 ? 10.519 -0.168 -19.983 1.00 83.56 263 ALA A C 1
ATOM 2011 O O . ALA A 1 263 ? 9.625 0.575 -19.578 1.00 83.56 263 ALA A O 1
ATOM 2012 N N . LEU A 1 264 ? 10.653 -0.486 -21.274 1.00 80.94 264 LEU A N 1
ATOM 2013 C CA . LEU A 1 264 ? 9.762 -0.026 -22.341 1.00 80.94 264 LEU A CA 1
ATOM 2014 C C . LEU A 1 264 ? 8.363 -0.635 -22.210 1.00 80.94 264 LEU A C 1
ATOM 2016 O O . LEU A 1 264 ? 7.383 0.094 -22.333 1.00 80.94 264 LEU A O 1
ATOM 2020 N N . ALA A 1 265 ? 8.248 -1.915 -21.843 1.00 84.62 265 ALA A N 1
ATOM 2021 C CA . ALA A 1 265 ? 6.961 -2.527 -21.505 1.00 84.62 265 ALA A CA 1
ATOM 2022 C C . ALA A 1 265 ? 6.279 -1.817 -20.327 1.00 84.62 265 ALA A C 1
ATOM 2024 O O . ALA A 1 265 ? 5.087 -1.499 -20.380 1.00 84.62 265 ALA A O 1
ATOM 2025 N N . HIS A 1 266 ? 7.051 -1.507 -19.280 1.00 80.31 266 HIS A N 1
ATOM 2026 C CA . HIS A 1 266 ? 6.560 -0.766 -18.119 1.00 80.31 266 HIS A CA 1
ATOM 2027 C C . HIS A 1 266 ? 6.109 0.647 -18.490 1.00 80.31 266 HIS A C 1
ATOM 2029 O O . HIS A 1 266 ? 5.040 1.097 -18.071 1.00 80.31 266 HIS A O 1
ATOM 2035 N N . PHE A 1 267 ? 6.893 1.331 -19.319 1.00 73.81 267 PHE A N 1
ATOM 2036 C CA . PHE A 1 267 ? 6.589 2.674 -19.787 1.00 73.81 267 PHE A CA 1
ATOM 2037 C C . PHE A 1 267 ? 5.357 2.713 -20.692 1.00 73.81 267 PHE A C 1
ATOM 2039 O O . PHE A 1 267 ? 4.472 3.551 -20.492 1.00 73.81 267 PHE A O 1
ATOM 2046 N N . GLY A 1 268 ? 5.281 1.793 -21.655 1.00 68.31 268 GLY A N 1
ATOM 2047 C CA . GLY A 1 268 ? 4.201 1.738 -22.628 1.00 68.31 268 GLY A CA 1
ATOM 2048 C C . GLY A 1 268 ? 2.853 1.547 -21.951 1.00 68.31 268 GLY A C 1
ATOM 2049 O O . GLY A 1 268 ? 1.910 2.288 -22.224 1.00 68.31 268 GLY A O 1
ATOM 2050 N N . ARG A 1 269 ? 2.793 0.676 -20.937 1.00 72.25 269 ARG A N 1
ATOM 2051 C CA . ARG A 1 269 ? 1.618 0.562 -20.067 1.00 72.25 269 ARG A CA 1
ATOM 2052 C C . ARG A 1 269 ? 1.263 1.870 -19.368 1.00 72.25 269 ARG A C 1
ATOM 2054 O O . ARG A 1 269 ? 0.099 2.253 -19.321 1.00 72.25 269 ARG A O 1
ATOM 2061 N N . TRP A 1 270 ? 2.248 2.537 -18.777 1.00 62.94 270 TRP A N 1
ATOM 2062 C CA . TRP A 1 270 ? 2.016 3.733 -17.967 1.00 62.94 270 TRP A CA 1
ATOM 2063 C C . TRP A 1 270 ? 1.451 4.907 -18.764 1.00 62.94 270 TRP A C 1
ATOM 2065 O O . TRP A 1 270 ? 0.737 5.751 -18.217 1.00 62.94 270 TRP A O 1
ATOM 2075 N N . ARG A 1 271 ? 1.797 4.988 -20.050 1.00 63.53 271 ARG A N 1
ATOM 2076 C CA . ARG A 1 271 ? 1.364 6.076 -20.931 1.00 63.53 271 ARG A CA 1
ATOM 2077 C C . ARG A 1 271 ? 0.254 5.673 -21.894 1.00 63.53 271 ARG A C 1
ATOM 2079 O O . ARG A 1 271 ? -0.386 6.569 -22.432 1.00 63.53 271 ARG A O 1
ATOM 2086 N N . GLY A 1 272 ? 0.012 4.375 -22.078 1.00 66.00 272 GLY A N 1
ATOM 2087 C CA . GLY A 1 272 ? -0.845 3.867 -23.149 1.00 66.00 272 GLY A CA 1
ATOM 2088 C C . GLY A 1 272 ? -0.250 4.136 -24.534 1.00 66.00 272 GLY A C 1
ATOM 2089 O O . GLY A 1 272 ? -0.996 4.319 -25.488 1.00 66.00 272 GLY A O 1
ATOM 2090 N N . ILE A 1 273 ? 1.080 4.238 -24.624 1.00 68.31 273 ILE A N 1
ATOM 2091 C CA . ILE A 1 273 ? 1.809 4.581 -25.849 1.00 68.31 273 ILE A CA 1
ATOM 2092 C C . ILE A 1 273 ? 2.752 3.431 -26.173 1.00 68.31 273 ILE A C 1
ATOM 2094 O O . ILE A 1 273 ? 3.579 3.057 -25.344 1.00 68.31 273 ILE A O 1
ATOM 2098 N N . ASP A 1 274 ? 2.653 2.896 -27.382 1.00 73.62 274 ASP A N 1
ATOM 2099 C CA . ASP A 1 274 ? 3.616 1.927 -27.890 1.00 73.62 274 ASP A CA 1
ATOM 2100 C C . ASP A 1 274 ? 4.884 2.653 -28.356 1.00 73.62 274 ASP A C 1
ATOM 2102 O O . ASP A 1 274 ? 4.887 3.339 -29.378 1.00 73.62 274 ASP A O 1
ATOM 2106 N N . LEU A 1 275 ? 5.957 2.536 -27.570 1.00 71.81 275 LEU A N 1
ATOM 2107 C CA . LEU A 1 275 ? 7.220 3.217 -27.853 1.00 71.81 275 LEU A CA 1
ATOM 2108 C C . LEU A 1 275 ? 7.974 2.651 -29.065 1.00 71.81 275 LEU A C 1
ATOM 2110 O O . LEU A 1 275 ? 8.875 3.322 -29.553 1.00 71.81 275 LEU A O 1
ATOM 2114 N N . ASP A 1 276 ? 7.599 1.476 -29.583 1.00 79.81 276 ASP A N 1
ATOM 2115 C CA . ASP A 1 276 ? 8.216 0.901 -30.793 1.00 79.81 276 ASP A CA 1
ATOM 2116 C C . ASP A 1 276 ? 7.936 1.736 -32.054 1.00 79.81 276 ASP A C 1
ATOM 2118 O O . ASP A 1 276 ? 8.595 1.598 -33.079 1.00 79.81 276 ASP A O 1
ATOM 2122 N N . GLN A 1 277 ? 6.947 2.628 -31.975 1.00 74.12 277 GLN A N 1
ATOM 2123 C CA . GLN A 1 277 ? 6.537 3.499 -33.073 1.00 74.12 277 GLN A CA 1
ATOM 2124 C C . GLN A 1 277 ? 7.417 4.751 -33.217 1.00 74.12 277 GLN A C 1
ATOM 2126 O O . GLN A 1 277 ? 7.240 5.499 -34.179 1.00 74.12 277 GLN A O 1
ATOM 2131 N N . TYR A 1 278 ? 8.342 4.982 -32.281 1.00 73.12 278 TYR A N 1
ATOM 2132 C CA . TYR A 1 278 ? 9.187 6.175 -32.211 1.00 73.12 278 TYR A CA 1
ATOM 2133 C C . TYR A 1 278 ? 10.658 5.817 -32.438 1.00 73.12 278 TYR A C 1
ATOM 2135 O O . TYR A 1 278 ? 11.100 4.713 -32.123 1.00 73.12 278 TYR A O 1
ATOM 2143 N N . GLY A 1 279 ? 11.433 6.759 -32.980 1.00 69.31 279 GLY A N 1
ATOM 2144 C CA . GLY A 1 279 ? 12.885 6.593 -33.101 1.00 69.31 279 GLY A CA 1
ATOM 2145 C C . GLY A 1 279 ? 13.612 6.814 -31.769 1.00 69.31 279 GLY A C 1
ATOM 2146 O O . GLY A 1 279 ? 13.164 7.611 -30.949 1.00 69.31 279 GLY A O 1
ATOM 2147 N N . ASP A 1 280 ? 14.777 6.184 -31.582 1.00 68.50 280 ASP A N 1
ATOM 2148 C CA . ASP A 1 280 ? 15.590 6.300 -30.352 1.00 68.50 280 ASP A CA 1
ATOM 2149 C C . ASP A 1 280 ? 15.957 7.754 -29.981 1.00 68.50 280 ASP A C 1
ATOM 2151 O O . ASP A 1 280 ? 16.094 8.086 -28.803 1.00 68.50 280 ASP A O 1
ATOM 2155 N N . ASP A 1 281 ? 16.095 8.626 -30.986 1.00 70.31 281 ASP A N 1
ATOM 2156 C CA . ASP A 1 281 ? 16.455 10.042 -30.831 1.00 70.31 281 ASP A CA 1
ATOM 2157 C C . ASP A 1 281 ? 15.234 10.988 -30.824 1.00 70.31 281 ASP A C 1
ATOM 2159 O O . ASP A 1 281 ? 15.386 12.214 -30.803 1.00 70.31 281 ASP A O 1
ATOM 2163 N N . GLU A 1 282 ? 14.010 10.453 -30.887 1.00 61.84 282 GLU A N 1
ATOM 2164 C CA . GLU A 1 282 ? 12.792 11.259 -30.947 1.00 61.84 282 GLU A CA 1
ATOM 2165 C C . GLU A 1 282 ? 12.431 11.828 -29.565 1.00 61.84 282 GLU A C 1
ATOM 2167 O O . GLU A 1 282 ? 12.268 11.114 -28.574 1.00 61.84 282 GLU A O 1
ATOM 2172 N N . GLU A 1 283 ? 12.314 13.156 -29.479 1.00 54.56 283 GLU A N 1
ATOM 2173 C CA . GLU A 1 283 ? 12.076 13.846 -28.213 1.00 54.56 283 GLU A CA 1
ATOM 2174 C C . GLU A 1 283 ? 10.644 13.602 -27.705 1.00 54.56 283 GLU A C 1
ATOM 2176 O O . GLU A 1 283 ? 9.681 14.233 -28.148 1.00 54.56 283 GLU A O 1
ATOM 2181 N N . LEU A 1 284 ? 10.507 12.742 -26.694 1.00 55.03 284 LEU A N 1
ATOM 2182 C CA . LEU A 1 284 ? 9.268 12.590 -25.935 1.00 55.03 284 LEU A CA 1
ATOM 2183 C C . LEU A 1 284 ? 9.073 13.808 -25.016 1.00 55.03 284 LEU A C 1
ATOM 2185 O O . LEU A 1 284 ? 9.659 13.904 -23.934 1.00 55.03 284 LEU A O 1
ATOM 2189 N N . ARG A 1 285 ? 8.246 14.769 -25.433 1.00 39.41 285 ARG A N 1
ATOM 2190 C CA . ARG A 1 285 ? 7.884 15.923 -24.594 1.00 39.41 285 ARG A CA 1
ATOM 2191 C C . ARG A 1 285 ? 6.825 15.508 -23.568 1.00 39.41 285 ARG A C 1
ATOM 2193 O O . ARG A 1 285 ? 5.781 14.987 -23.935 1.00 39.41 285 ARG A O 1
ATOM 2200 N N . GLU A 1 286 ? 7.115 15.784 -22.293 1.00 41.50 286 GLU A N 1
ATOM 2201 C CA . GLU A 1 286 ? 6.360 15.398 -21.080 1.00 41.50 286 GLU A CA 1
ATOM 2202 C C . GLU A 1 286 ? 6.527 13.936 -20.624 1.00 41.50 286 GLU A C 1
ATOM 2204 O O . GLU A 1 286 ? 5.642 13.091 -20.782 1.00 41.50 286 GLU A O 1
ATOM 2209 N N . VAL A 1 287 ? 7.657 13.656 -19.958 1.00 37.78 287 VAL A N 1
ATOM 2210 C CA . VAL A 1 287 ? 7.929 12.351 -19.340 1.00 37.78 287 VAL A CA 1
ATOM 2211 C C . VAL A 1 287 ? 8.180 12.495 -17.838 1.00 37.78 287 VAL A C 1
ATOM 2213 O O . VAL A 1 287 ? 9.147 13.119 -17.407 1.00 37.78 287 VAL A O 1
ATOM 2216 N N . GLU A 1 288 ? 7.317 11.884 -17.025 1.00 35.31 288 GLU A N 1
ATOM 2217 C CA . GLU A 1 288 ? 7.575 11.633 -15.604 1.00 35.31 288 GLU A CA 1
ATOM 2218 C C . GLU A 1 288 ? 7.837 10.134 -15.405 1.00 35.31 288 GLU A C 1
ATOM 2220 O O . GLU A 1 288 ? 7.005 9.303 -15.762 1.00 35.31 288 GLU A O 1
ATOM 2225 N N . SER A 1 289 ? 8.985 9.787 -14.818 1.00 34.28 289 SER A N 1
ATOM 2226 C CA . SER A 1 289 ? 9.353 8.411 -14.464 1.00 34.28 289 SER A CA 1
ATOM 2227 C C . SER A 1 289 ? 9.153 8.155 -12.971 1.00 34.28 289 SER A C 1
ATOM 2229 O O . SER A 1 289 ? 9.545 8.988 -12.149 1.00 34.28 289 SER A O 1
ATOM 2231 N N . SER A 1 290 ? 8.644 6.979 -12.609 1.00 30.23 290 SER A N 1
ATOM 2232 C CA . SER A 1 290 ? 8.626 6.499 -11.225 1.00 30.23 290 SER A CA 1
ATOM 2233 C C . SER A 1 290 ? 9.291 5.135 -11.161 1.00 30.23 290 SER A C 1
ATOM 2235 O O . SER A 1 290 ? 8.880 4.233 -11.882 1.00 30.23 290 SER A O 1
ATOM 2237 N N . ALA A 1 291 ? 10.294 4.983 -10.305 1.00 31.89 291 ALA A N 1
ATOM 2238 C CA . ALA A 1 291 ? 10.892 3.689 -10.008 1.00 31.89 291 ALA A CA 1
ATOM 2239 C C . ALA A 1 291 ? 10.757 3.424 -8.511 1.00 31.89 291 ALA A C 1
ATOM 2241 O O . ALA A 1 291 ? 10.954 4.346 -7.714 1.00 31.89 291 ALA A O 1
ATOM 2242 N N . ALA A 1 292 ? 10.423 2.184 -8.159 1.00 61.19 292 ALA A N 1
ATOM 2243 C CA . ALA A 1 292 ? 10.524 1.619 -6.816 1.00 61.19 292 ALA A CA 1
ATOM 2244 C C . ALA A 1 292 ? 11.890 0.922 -6.631 1.00 61.19 292 ALA A C 1
ATOM 2246 O O . ALA A 1 292 ? 12.796 1.140 -7.431 1.00 61.19 292 ALA A O 1
ATOM 2247 N N . TYR A 1 293 ? 12.053 0.123 -5.570 1.00 46.59 293 TYR A N 1
ATOM 2248 C CA . TYR A 1 293 ? 13.317 -0.526 -5.188 1.00 46.59 293 TYR A CA 1
ATOM 2249 C C . TYR A 1 293 ? 14.109 -1.119 -6.372 1.00 46.59 293 TYR A C 1
ATOM 2251 O O . TYR A 1 293 ? 13.540 -1.683 -7.301 1.00 46.59 293 TYR A O 1
ATOM 2259 N N . ALA A 1 294 ? 15.443 -1.037 -6.308 1.00 58.78 294 ALA A N 1
ATOM 2260 C CA . ALA A 1 294 ? 16.312 -1.548 -7.371 1.00 58.78 294 ALA A CA 1
ATOM 2261 C C . ALA A 1 294 ? 16.675 -3.033 -7.192 1.00 58.78 294 ALA A C 1
ATOM 2263 O O . ALA A 1 294 ? 16.783 -3.763 -8.170 1.00 58.78 294 ALA A O 1
ATOM 2264 N N . LEU A 1 295 ? 16.859 -3.492 -5.948 1.00 67.12 295 LEU A N 1
ATOM 2265 C CA . LEU A 1 295 ? 17.130 -4.894 -5.617 1.00 67.12 295 LEU A CA 1
ATOM 2266 C C . LEU A 1 295 ? 16.343 -5.324 -4.389 1.00 67.12 295 LEU A C 1
ATOM 2268 O O . LEU A 1 295 ? 16.388 -4.681 -3.341 1.00 67.12 295 LEU A O 1
ATOM 2272 N N . PHE A 1 296 ? 15.695 -6.477 -4.480 1.00 55.91 296 PHE A N 1
ATOM 2273 C CA . PHE A 1 296 ? 14.943 -7.053 -3.375 1.00 55.91 296 PHE A CA 1
ATOM 2274 C C . PHE A 1 296 ? 15.717 -8.204 -2.705 1.00 55.91 296 PHE A C 1
ATOM 2276 O O . PHE A 1 296 ? 16.217 -9.071 -3.417 1.00 55.91 296 PHE A O 1
ATOM 2283 N N . PRO A 1 297 ? 15.829 -8.271 -1.361 1.00 71.69 297 PRO A N 1
ATOM 2284 C CA . PRO A 1 297 ? 15.483 -7.262 -0.354 1.00 71.69 297 PRO A CA 1
ATOM 2285 C C . PRO A 1 297 ? 16.630 -6.264 -0.094 1.00 71.69 297 PRO A C 1
ATOM 2287 O O . PRO A 1 297 ? 16.567 -5.492 0.860 1.00 71.69 297 PRO A O 1
ATOM 2290 N N . GLN A 1 298 ? 17.713 -6.308 -0.881 1.00 78.62 298 GLN A N 1
ATOM 2291 C CA . GLN A 1 298 ? 18.950 -5.586 -0.570 1.00 78.62 298 GLN A CA 1
ATOM 2292 C C . GLN A 1 298 ? 18.759 -4.067 -0.467 1.00 78.62 298 GLN A C 1
ATOM 2294 O O . GLN A 1 298 ? 19.305 -3.466 0.451 1.00 78.62 298 GLN A O 1
ATOM 2299 N N . SER A 1 299 ? 17.940 -3.453 -1.327 1.00 67.06 299 SER A N 1
ATOM 2300 C CA . SER A 1 299 ? 17.614 -2.024 -1.233 1.00 67.06 299 SER A CA 1
ATOM 2301 C C . SER A 1 299 ? 17.006 -1.657 0.123 1.00 67.06 299 SER A C 1
ATOM 2303 O O . SER A 1 299 ? 17.311 -0.596 0.659 1.00 67.06 299 SER A O 1
ATOM 2305 N N . PHE A 1 300 ? 16.183 -2.532 0.711 1.00 70.12 300 PHE A N 1
ATOM 2306 C CA . PHE A 1 300 ? 15.629 -2.303 2.046 1.00 70.12 300 PHE A CA 1
ATOM 2307 C C . PHE A 1 300 ? 16.686 -2.483 3.129 1.00 70.12 300 PHE A C 1
ATOM 2309 O O . PHE A 1 300 ? 16.773 -1.640 4.012 1.00 70.12 300 PHE A O 1
ATOM 2316 N N . LYS A 1 301 ? 17.532 -3.516 3.035 1.00 76.19 301 LYS A N 1
ATOM 2317 C CA . LYS A 1 301 ? 18.644 -3.711 3.979 1.00 76.19 301 LYS A CA 1
ATOM 2318 C C . LYS A 1 301 ? 19.567 -2.496 4.026 1.00 76.19 301 LYS A C 1
ATOM 2320 O O . LYS A 1 301 ? 19.869 -2.017 5.107 1.00 76.19 301 LYS A O 1
ATOM 2325 N N . ASP A 1 302 ? 19.918 -1.920 2.877 1.00 67.75 302 ASP A N 1
ATOM 2326 C CA . ASP A 1 302 ? 20.770 -0.728 2.869 1.00 67.75 302 ASP A CA 1
ATOM 2327 C C . ASP A 1 302 ? 20.083 0.485 3.518 1.00 67.75 302 ASP A C 1
ATOM 2329 O O . ASP A 1 302 ? 20.730 1.266 4.211 1.00 67.75 302 ASP A O 1
ATOM 2333 N N . ILE A 1 303 ? 18.771 0.667 3.313 1.00 71.44 303 ILE A N 1
ATOM 2334 C CA . ILE A 1 303 ? 18.014 1.726 4.001 1.00 71.44 303 ILE A CA 1
ATOM 2335 C C . ILE A 1 303 ? 18.080 1.513 5.516 1.00 71.44 303 ILE A C 1
ATOM 2337 O O . ILE A 1 303 ? 18.313 2.468 6.258 1.00 71.44 303 ILE A O 1
ATOM 2341 N N . ILE A 1 304 ? 17.885 0.272 5.962 1.00 79.62 304 ILE A N 1
ATOM 2342 C CA . ILE A 1 304 ? 17.886 -0.108 7.377 1.00 79.62 304 ILE A CA 1
ATOM 2343 C C . ILE A 1 304 ? 19.253 0.137 8.005 1.00 79.62 304 ILE A C 1
ATOM 2345 O O . ILE A 1 304 ? 19.338 0.785 9.043 1.00 79.62 304 ILE A O 1
ATOM 2349 N N . ASP A 1 305 ? 20.311 -0.337 7.358 1.00 81.19 305 ASP A N 1
ATOM 2350 C CA . ASP A 1 305 ? 21.653 -0.324 7.930 1.00 81.19 305 ASP A CA 1
ATOM 2351 C C . ASP A 1 305 ? 22.315 1.058 7.815 1.00 81.19 305 ASP A C 1
ATOM 2353 O O . ASP A 1 305 ? 23.130 1.423 8.662 1.00 81.19 305 ASP A O 1
ATOM 2357 N N . LEU A 1 306 ? 21.972 1.846 6.783 1.00 67.00 306 LEU A N 1
ATOM 2358 C CA . LEU A 1 306 ? 22.695 3.079 6.441 1.00 67.00 306 LEU A CA 1
ATOM 2359 C C . LEU A 1 306 ? 21.873 4.355 6.627 1.00 67.00 306 LEU A C 1
ATOM 2361 O O . LEU A 1 306 ? 22.403 5.354 7.114 1.00 67.00 306 LEU A O 1
ATOM 2365 N N . LEU A 1 307 ? 20.594 4.357 6.239 1.00 70.44 307 LEU A N 1
ATOM 2366 C CA . LEU A 1 307 ? 19.780 5.577 6.239 1.00 70.44 307 LEU A CA 1
ATOM 2367 C C . LEU A 1 307 ? 19.037 5.784 7.562 1.00 70.44 307 LEU A C 1
ATOM 2369 O O . LEU A 1 307 ? 19.052 6.892 8.100 1.00 70.44 307 LEU A O 1
ATOM 2373 N N . ILE A 1 308 ? 18.399 4.742 8.103 1.00 73.38 308 ILE A N 1
ATOM 2374 C CA . ILE A 1 308 ? 17.597 4.848 9.333 1.00 73.38 308 ILE A CA 1
ATOM 2375 C C . ILE A 1 308 ? 18.416 5.364 10.529 1.00 73.38 308 ILE A C 1
ATOM 2377 O O . ILE A 1 308 ? 17.945 6.313 11.168 1.00 73.38 308 ILE A O 1
ATOM 2381 N N . PRO A 1 309 ? 19.634 4.858 10.819 1.00 78.44 309 PRO A N 1
ATOM 2382 C CA . PRO A 1 309 ? 20.435 5.359 11.934 1.00 78.44 309 PRO A CA 1
ATOM 2383 C C . PRO A 1 309 ? 20.742 6.853 11.804 1.00 78.44 309 PRO A C 1
ATOM 2385 O O . PRO A 1 309 ? 20.703 7.591 12.789 1.00 78.44 309 PRO A O 1
ATOM 2388 N N . GLU A 1 310 ? 20.984 7.331 10.581 1.00 70.69 310 GLU A N 1
ATOM 2389 C CA . GLU A 1 310 ? 21.258 8.743 10.326 1.00 70.69 310 GLU A CA 1
ATOM 2390 C C . GLU A 1 310 ? 20.002 9.613 10.477 1.00 70.69 310 GLU A C 1
ATOM 2392 O O . GLU A 1 310 ? 20.076 10.709 11.041 1.00 70.69 310 GLU A O 1
ATOM 2397 N N . LEU A 1 311 ? 18.834 9.132 10.039 1.00 66.81 311 LEU A N 1
ATOM 2398 C CA . LEU A 1 311 ? 17.563 9.828 10.263 1.00 66.81 311 LEU A CA 1
ATOM 2399 C C . LEU A 1 311 ? 17.218 9.914 11.757 1.00 66.81 311 LEU A C 1
ATOM 2401 O O . LEU A 1 311 ? 16.788 10.971 12.224 1.00 66.81 311 LEU A O 1
ATOM 2405 N N . GLN A 1 312 ? 17.450 8.842 12.518 1.00 74.38 312 GLN A N 1
ATOM 2406 C CA . GLN A 1 312 ? 17.251 8.811 13.970 1.00 74.38 312 GLN A CA 1
ATOM 2407 C C . GLN A 1 312 ? 18.215 9.755 14.695 1.00 74.38 312 GLN A C 1
ATOM 2409 O O . GLN A 1 312 ? 17.778 10.550 15.526 1.00 74.38 312 GLN A O 1
ATOM 2414 N N . ARG A 1 313 ? 19.506 9.757 14.327 1.00 73.12 313 ARG A N 1
ATOM 2415 C CA . ARG A 1 313 ? 20.514 10.687 14.872 1.00 73.12 313 ARG A CA 1
ATOM 2416 C C . ARG A 1 313 ? 20.119 12.154 14.676 1.00 73.12 313 ARG A C 1
ATOM 2418 O O . ARG A 1 313 ? 20.473 13.004 15.489 1.00 73.12 313 ARG A O 1
ATOM 2425 N N . ARG A 1 314 ? 19.386 12.453 13.600 1.00 65.88 314 ARG A N 1
ATOM 2426 C CA . ARG A 1 314 ? 18.881 13.795 13.268 1.00 65.88 314 ARG A CA 1
ATOM 2427 C C . ARG A 1 314 ? 17.488 14.097 13.833 1.00 65.88 314 ARG A C 1
ATOM 2429 O O . ARG A 1 314 ? 16.993 15.198 13.616 1.00 65.88 314 ARG A O 1
ATOM 2436 N N . GLY A 1 315 ? 16.850 13.154 14.528 1.00 68.44 315 GLY A N 1
ATOM 2437 C CA . GLY A 1 315 ? 15.492 13.310 15.062 1.00 68.44 315 GLY A CA 1
ATOM 2438 C C . GLY A 1 315 ? 14.381 13.316 14.002 1.00 68.44 315 GLY A C 1
ATOM 2439 O O . GLY A 1 315 ? 13.260 13.707 14.307 1.00 68.44 315 GLY A O 1
ATOM 2440 N N . LEU A 1 316 ? 14.679 12.887 12.771 1.00 65.62 316 LEU A N 1
ATOM 2441 C CA . LEU A 1 316 ? 13.752 12.880 11.630 1.00 65.62 316 LEU A CA 1
ATOM 2442 C C . LEU A 1 316 ? 12.968 11.570 11.492 1.00 65.62 316 LEU A C 1
ATOM 2444 O O . LEU A 1 316 ? 12.027 11.494 10.708 1.00 65.62 316 LEU A O 1
ATOM 2448 N N . PHE A 1 317 ? 13.347 10.534 12.236 1.00 69.31 317 PHE A N 1
ATOM 2449 C CA . PHE A 1 317 ? 12.658 9.247 12.260 1.00 69.31 317 PHE A CA 1
ATOM 2450 C C . PHE A 1 317 ? 12.459 8.790 13.701 1.00 69.31 317 PHE A C 1
ATOM 2452 O O . PHE A 1 317 ? 13.251 9.130 14.584 1.00 69.31 317 PHE A O 1
ATOM 2459 N N . TRP A 1 318 ? 11.385 8.045 13.962 1.00 78.94 318 TRP A N 1
ATOM 2460 C CA . TRP A 1 318 ? 11.145 7.504 15.296 1.00 78.94 318 TRP A CA 1
ATOM 2461 C C . TRP A 1 318 ? 12.156 6.409 15.671 1.00 78.94 318 TRP A C 1
ATOM 2463 O O . TRP A 1 318 ? 12.787 5.775 14.823 1.00 78.94 318 TRP A O 1
ATOM 2473 N N . THR A 1 319 ? 12.314 6.187 16.973 1.00 84.12 319 THR A N 1
ATOM 2474 C CA . THR A 1 319 ? 13.076 5.056 17.522 1.00 84.12 319 THR A CA 1
ATOM 2475 C C . THR A 1 319 ? 12.177 3.873 17.867 1.00 84.12 319 THR A C 1
ATOM 2477 O O . THR A 1 319 ? 12.662 2.751 17.960 1.00 84.12 319 THR A O 1
ATOM 2480 N N . ASP A 1 320 ? 10.876 4.117 18.043 1.00 87.69 320 ASP A N 1
ATOM 2481 C CA . ASP A 1 320 ? 9.860 3.094 18.271 1.00 87.69 320 ASP A CA 1
ATOM 2482 C C . ASP A 1 320 ? 8.480 3.578 17.793 1.00 87.69 320 ASP A C 1
ATOM 2484 O O . ASP A 1 320 ? 8.281 4.779 17.568 1.00 87.69 320 ASP A O 1
ATOM 2488 N N . TYR A 1 321 ? 7.537 2.647 17.650 1.00 82.19 321 TYR A N 1
ATOM 2489 C CA . TYR A 1 321 ? 6.154 2.932 17.276 1.00 82.19 321 TYR A CA 1
ATOM 2490 C C . TYR A 1 321 ? 5.490 3.874 18.286 1.00 82.19 321 TYR A C 1
ATOM 2492 O O . TYR A 1 321 ? 5.617 3.698 19.498 1.00 82.19 321 TYR A O 1
ATOM 2500 N N . ALA A 1 322 ? 4.742 4.860 17.785 1.00 84.62 322 ALA A N 1
ATOM 2501 C CA . ALA A 1 322 ? 4.030 5.822 18.628 1.00 84.62 322 ALA A CA 1
ATOM 2502 C C . ALA A 1 322 ? 3.012 5.140 19.557 1.00 84.62 322 ALA A C 1
ATOM 2504 O O . ALA A 1 322 ? 2.823 5.563 20.697 1.00 84.62 322 ALA A O 1
ATOM 2505 N N . VAL A 1 323 ? 2.378 4.069 19.073 1.00 85.31 323 VAL A N 1
ATOM 2506 C CA . VAL A 1 323 ? 1.437 3.238 19.823 1.00 85.31 323 VAL A CA 1
ATOM 2507 C C . VAL A 1 323 ? 1.817 1.775 19.605 1.00 85.31 323 VAL A C 1
ATOM 2509 O O . VAL A 1 323 ? 1.461 1.161 18.596 1.00 85.31 323 VAL A O 1
ATOM 2512 N N . LEU A 1 324 ? 2.578 1.215 20.546 1.00 84.25 324 LEU A N 1
ATOM 2513 C CA . LEU A 1 324 ? 3.068 -0.163 20.472 1.00 84.25 324 LEU A CA 1
ATOM 2514 C C . LEU A 1 324 ? 1.905 -1.167 20.485 1.00 84.25 324 LEU A C 1
ATOM 2516 O O . LEU A 1 324 ? 1.075 -1.147 21.395 1.00 84.25 324 LEU A O 1
ATOM 2520 N N . GLY A 1 325 ? 1.834 -2.036 19.471 1.00 80.75 325 GLY A N 1
ATOM 2521 C CA . GLY A 1 325 ? 0.689 -2.936 19.265 1.00 80.75 325 GLY A CA 1
ATOM 2522 C C . GLY A 1 325 ? -0.620 -2.212 18.911 1.00 80.75 325 GLY A C 1
ATOM 2523 O O . GLY A 1 325 ? -1.686 -2.828 18.900 1.00 80.75 325 GLY A O 1
ATOM 2524 N N . GLY A 1 326 ? -0.551 -0.903 18.654 1.00 81.50 326 GLY A N 1
ATOM 2525 C CA . GLY A 1 326 ? -1.646 -0.098 18.136 1.00 81.50 326 GLY A CA 1
ATOM 2526 C C . GLY A 1 326 ? -1.884 -0.350 16.652 1.00 81.50 326 GLY A C 1
ATOM 2527 O O . GLY A 1 326 ? -1.108 -0.996 15.952 1.00 81.50 326 GLY A O 1
ATOM 2528 N N . THR A 1 327 ? -2.990 0.180 16.154 1.00 84.56 327 THR A N 1
ATOM 2529 C CA . THR A 1 327 ? -3.354 0.086 14.742 1.00 84.56 327 THR A CA 1
ATOM 2530 C C . THR A 1 327 ? -2.426 0.923 13.858 1.00 84.56 327 THR A C 1
ATOM 2532 O O . THR A 1 327 ? -1.786 1.871 14.318 1.00 84.56 327 THR A O 1
ATOM 2535 N N . TYR A 1 328 ? -2.406 0.631 12.551 1.00 81.62 328 TYR A N 1
ATOM 2536 C CA . TYR A 1 328 ? -1.688 1.468 11.583 1.00 81.62 328 TYR A CA 1
ATOM 2537 C C . TYR A 1 328 ? -2.111 2.937 11.677 1.00 81.62 328 TYR A C 1
ATOM 2539 O O . TYR A 1 328 ? -1.263 3.816 11.652 1.00 81.62 328 TYR A O 1
ATOM 2547 N N . ARG A 1 329 ? -3.411 3.204 11.855 1.00 84.94 329 ARG A N 1
ATOM 2548 C CA . ARG A 1 329 ? -3.955 4.562 11.955 1.00 84.94 329 ARG A CA 1
ATOM 2549 C C . ARG A 1 329 ? -3.453 5.308 13.196 1.00 84.94 329 ARG A C 1
ATOM 2551 O O . ARG A 1 329 ? -3.042 6.458 13.086 1.00 84.94 329 ARG A O 1
ATOM 2558 N N . GLU A 1 330 ? -3.415 4.638 14.346 1.00 85.31 330 GLU A N 1
ATOM 2559 C CA . GLU A 1 330 ? -2.859 5.197 15.587 1.00 85.31 330 GLU A CA 1
ATOM 2560 C C . GLU A 1 330 ? -1.374 5.553 15.434 1.00 85.31 330 GLU A C 1
ATOM 2562 O O . GLU A 1 330 ? -0.940 6.607 15.892 1.00 85.31 330 GLU A O 1
ATOM 2567 N N . ASN A 1 331 ? -0.606 4.711 14.740 1.00 82.94 331 ASN A N 1
ATOM 2568 C CA . ASN A 1 331 ? 0.809 4.956 14.466 1.00 82.94 331 ASN A CA 1
ATOM 2569 C C . ASN A 1 331 ? 1.044 6.014 13.377 1.00 82.94 331 ASN A C 1
ATOM 2571 O O . ASN A 1 331 ? 1.973 6.805 13.496 1.00 82.94 331 ASN A O 1
ATOM 2575 N N . PHE A 1 332 ? 0.189 6.061 12.355 1.00 80.25 332 PHE A N 1
ATOM 2576 C CA . PHE A 1 332 ? 0.241 7.030 11.261 1.00 80.25 332 PHE A CA 1
ATOM 2577 C C . PHE A 1 332 ? -0.024 8.458 11.747 1.00 80.25 332 PHE A C 1
ATOM 2579 O O . PHE A 1 332 ? 0.712 9.372 11.393 1.00 80.25 332 PHE A O 1
ATOM 2586 N N . TYR A 1 333 ? -1.042 8.644 12.594 1.00 81.44 333 TYR A N 1
ATOM 2587 C CA . TYR A 1 333 ? -1.340 9.944 13.204 1.00 81.44 333 TYR A CA 1
ATOM 2588 C C . TYR A 1 333 ? -0.535 10.211 14.483 1.00 81.44 333 TYR A C 1
ATOM 2590 O O . TYR A 1 333 ? -0.508 11.339 14.964 1.00 81.44 333 TYR A O 1
ATOM 2598 N N . GLY A 1 334 ? 0.106 9.190 15.058 1.00 81.00 334 GLY A N 1
ATOM 2599 C CA . GLY A 1 334 ? 0.822 9.296 16.330 1.00 81.00 334 GLY A CA 1
ATOM 2600 C C . GLY A 1 334 ? -0.087 9.528 17.543 1.00 81.00 334 GLY A C 1
ATOM 2601 O O . GLY A 1 334 ? 0.367 10.067 18.550 1.00 81.00 334 GLY A O 1
ATOM 2602 N N . VAL A 1 335 ? -1.367 9.148 17.457 1.00 85.12 335 VAL A N 1
ATOM 2603 C CA . VAL A 1 335 ? -2.391 9.404 18.480 1.00 85.12 335 VAL A CA 1
ATOM 2604 C C . VAL A 1 335 ? -2.995 8.083 18.952 1.00 85.12 335 VAL A C 1
ATOM 2606 O O . VAL A 1 335 ? -3.698 7.399 18.206 1.00 85.12 335 VAL A O 1
ATOM 2609 N N . ALA A 1 336 ? -2.752 7.732 20.217 1.00 87.06 336 ALA A N 1
ATOM 2610 C CA . ALA A 1 336 ? -3.380 6.577 20.855 1.00 87.06 336 ALA A CA 1
ATOM 2611 C C . ALA A 1 336 ? -4.906 6.741 20.899 1.00 87.06 336 ALA A C 1
ATOM 2613 O O . ALA A 1 336 ? -5.418 7.784 21.299 1.00 87.06 336 ALA A O 1
ATOM 2614 N N . GLY A 1 337 ? -5.641 5.705 20.490 1.00 84.62 337 GLY A N 1
ATOM 2615 C CA . GLY A 1 337 ? -7.098 5.742 20.394 1.00 84.62 337 GLY A CA 1
ATOM 2616 C C . GLY A 1 337 ? -7.647 6.229 19.048 1.00 84.62 337 GLY A C 1
ATOM 2617 O O . GLY A 1 337 ? -8.841 6.033 18.813 1.00 84.62 337 GLY A O 1
ATOM 2618 N N . GLN A 1 338 ? -6.817 6.756 18.130 1.00 84.00 338 GLN A N 1
ATOM 2619 C CA . GLN A 1 338 ? -7.218 7.129 16.759 1.00 84.00 338 GLN A CA 1
ATOM 2620 C C . GLN A 1 338 ? -7.423 5.890 15.866 1.00 84.00 338 GLN A C 1
ATOM 2622 O O . GLN A 1 338 ? -6.742 5.653 14.872 1.00 84.00 338 GLN A O 1
ATOM 2627 N N . LYS A 1 339 ? -8.385 5.056 16.251 1.00 81.12 339 LYS A N 1
ATOM 2628 C CA . LYS A 1 339 ? -8.709 3.761 15.638 1.00 81.12 339 LYS A CA 1
ATOM 2629 C C . LYS A 1 339 ? -9.602 3.886 14.404 1.00 81.12 339 LYS A C 1
ATOM 2631 O O . LYS A 1 339 ? -9.537 3.062 13.488 1.00 81.12 339 LYS A O 1
ATOM 2636 N N . TYR A 1 340 ? -10.398 4.948 14.353 1.00 82.00 340 TYR A N 1
ATOM 2637 C CA . TYR A 1 340 ? -11.362 5.247 13.294 1.00 82.00 340 TYR A CA 1
ATOM 2638 C C . TYR A 1 340 ? -10.895 6.430 12.441 1.00 82.00 340 TYR A C 1
ATOM 2640 O O . TYR A 1 340 ? -10.027 7.180 12.894 1.00 82.00 340 TYR A O 1
ATOM 2648 N N . PRO A 1 341 ? -11.445 6.607 11.224 1.00 81.50 341 PRO A N 1
ATOM 2649 C CA . PRO A 1 341 ? -11.216 7.820 10.450 1.00 81.50 341 PRO A CA 1
ATOM 2650 C C . PRO A 1 341 ? -11.477 9.081 11.297 1.00 81.50 341 PRO A C 1
ATOM 2652 O O . PRO A 1 341 ? -12.397 9.047 12.120 1.00 81.50 341 PRO A O 1
ATOM 2655 N N . PRO A 1 342 ? -10.694 10.160 11.117 1.00 82.25 342 PRO A N 1
ATOM 2656 C CA . PRO A 1 342 ? -10.944 11.445 11.774 1.00 82.25 342 PRO A CA 1
ATOM 2657 C C . PRO A 1 342 ? -12.363 11.968 11.513 1.00 82.25 342 PRO A C 1
ATOM 2659 O O . PRO A 1 342 ? -12.954 11.636 10.483 1.00 82.25 342 PRO A O 1
ATOM 2662 N N . ASP A 1 343 ? -12.901 12.796 12.411 1.00 82.75 343 ASP A N 1
ATOM 2663 C CA . ASP A 1 343 ? -14.296 13.267 12.355 1.00 82.75 343 ASP A CA 1
ATOM 2664 C C . ASP A 1 343 ? -14.608 14.065 11.076 1.00 82.75 343 ASP A C 1
ATOM 2666 O O . ASP A 1 343 ? -15.731 14.044 10.568 1.00 82.75 343 ASP A O 1
ATOM 2670 N N . GLU A 1 344 ? -13.603 14.726 10.503 1.00 80.31 344 GLU A N 1
ATOM 2671 C CA . GLU A 1 344 ? -13.697 15.443 9.235 1.00 80.31 344 GLU A CA 1
ATOM 2672 C C . GLU A 1 344 ? -13.727 14.524 7.996 1.00 80.31 344 GLU A C 1
ATOM 2674 O O . GLU A 1 344 ? -14.045 14.973 6.891 1.00 80.31 344 GLU A O 1
ATOM 2679 N N . HIS A 1 345 ? -13.409 13.233 8.141 1.00 81.88 345 HIS A N 1
ATOM 2680 C CA . HIS A 1 345 ? -13.444 12.269 7.045 1.00 81.88 345 HIS A CA 1
ATOM 2681 C C . HIS A 1 345 ? -14.891 11.891 6.701 1.00 81.88 345 HIS A C 1
ATOM 2683 O O . HIS A 1 345 ? -15.687 11.544 7.568 1.00 81.88 345 HIS A O 1
ATOM 2689 N N . VAL A 1 346 ? -15.226 11.818 5.407 1.00 83.06 346 VAL A N 1
ATOM 2690 C CA . VAL A 1 346 ? -16.569 11.402 4.943 1.00 83.06 346 VAL A CA 1
ATOM 2691 C C . VAL A 1 346 ? -17.056 10.059 5.513 1.00 83.06 346 VAL A C 1
ATOM 2693 O O . VAL A 1 346 ? -18.258 9.880 5.690 1.00 83.06 346 VAL A O 1
ATOM 2696 N N . ALA A 1 347 ? -16.144 9.139 5.846 1.00 83.50 347 ALA A N 1
ATOM 2697 C CA . ALA A 1 347 ? -16.458 7.837 6.425 1.00 83.50 347 ALA A CA 1
ATOM 2698 C C . ALA A 1 347 ? -16.913 7.934 7.892 1.00 83.50 347 ALA A C 1
ATOM 2700 O O . ALA A 1 347 ? -17.656 7.067 8.350 1.00 83.50 347 ALA A O 1
ATOM 2701 N N . ALA A 1 348 ? -16.523 8.989 8.620 1.00 84.19 348 ALA A N 1
ATOM 2702 C CA . ALA A 1 348 ? -16.915 9.193 10.014 1.00 84.19 348 ALA A CA 1
ATOM 2703 C C . ALA A 1 348 ? -18.435 9.345 10.166 1.00 84.19 348 ALA A C 1
ATOM 2705 O O . ALA A 1 348 ? -19.007 8.855 11.136 1.00 84.19 348 ALA A O 1
ATOM 2706 N N . LYS A 1 349 ? -19.115 9.903 9.154 1.00 85.19 349 LYS A N 1
ATOM 2707 C CA . LYS A 1 349 ? -20.584 10.042 9.116 1.00 85.19 349 LYS A CA 1
ATOM 2708 C C . LYS A 1 349 ? -21.330 8.705 9.134 1.00 85.19 349 LYS A C 1
ATOM 2710 O O . LYS A 1 349 ? -22.494 8.663 9.505 1.00 85.19 349 LYS A O 1
ATOM 2715 N N . TYR A 1 350 ? -20.668 7.623 8.732 1.00 84.62 350 TYR A N 1
ATOM 2716 C CA . TYR A 1 350 ? -21.244 6.280 8.705 1.00 84.62 350 TYR A CA 1
ATOM 2717 C C . TYR A 1 350 ? -21.006 5.521 10.015 1.00 84.62 350 TYR A C 1
ATOM 2719 O O . TYR A 1 350 ? -21.505 4.409 10.169 1.00 84.62 350 TYR A O 1
ATOM 2727 N N . ARG A 1 351 ? -20.224 6.066 10.957 1.00 85.06 351 ARG A N 1
ATOM 2728 C CA . ARG A 1 351 ? -19.871 5.378 12.201 1.00 85.06 351 ARG A CA 1
ATOM 2729 C C . ARG A 1 351 ? -21.030 5.408 13.189 1.00 85.06 351 ARG A C 1
ATOM 2731 O O . ARG A 1 351 ? -21.509 6.472 13.572 1.00 85.06 351 ARG A O 1
ATOM 2738 N N . TRP A 1 352 ? -21.405 4.235 13.686 1.00 84.06 352 TRP A N 1
ATOM 2739 C CA . TRP A 1 352 ? -22.314 4.135 14.820 1.00 84.06 352 TRP A CA 1
ATOM 2740 C C . TRP A 1 352 ? -21.550 4.164 16.151 1.00 84.06 352 TRP A C 1
ATOM 2742 O O . TRP A 1 352 ? -21.039 3.150 16.628 1.00 84.06 352 TRP A O 1
ATOM 2752 N N . ALA A 1 353 ? -21.457 5.351 16.751 1.00 83.00 353 ALA A N 1
ATOM 2753 C CA . ALA A 1 353 ? -20.747 5.553 18.011 1.00 83.00 353 ALA A CA 1
ATOM 2754 C C . ALA A 1 353 ? -21.426 4.854 19.205 1.00 83.00 353 ALA A C 1
ATOM 2756 O O . ALA A 1 353 ? -22.654 4.746 19.276 1.00 83.00 353 ALA A O 1
ATOM 2757 N N . ALA A 1 354 ? -20.612 4.414 20.171 1.00 83.56 354 ALA A N 1
ATOM 2758 C CA . ALA A 1 354 ? -21.085 3.851 21.436 1.00 83.56 354 ALA A CA 1
ATOM 2759 C C . ALA A 1 354 ? -22.063 4.799 22.152 1.00 83.56 354 ALA A C 1
ATOM 2761 O O . ALA A 1 354 ? -21.889 6.016 22.143 1.00 83.56 354 ALA A O 1
ATOM 2762 N N . GLY A 1 355 ? -23.099 4.235 22.775 1.00 82.69 355 GLY A N 1
ATOM 2763 C CA . GLY A 1 355 ? -24.116 5.001 23.506 1.00 82.69 355 GLY A CA 1
ATOM 2764 C C . GLY A 1 355 ? -25.192 5.675 22.645 1.00 82.69 355 GLY A C 1
ATOM 2765 O O . GLY A 1 355 ? -26.230 6.033 23.191 1.00 82.69 355 GLY A O 1
ATOM 2766 N N . VAL A 1 356 ? -25.020 5.777 21.322 1.00 83.38 356 VAL A N 1
ATOM 2767 C CA . VAL A 1 356 ? -26.045 6.338 20.425 1.00 83.38 356 VAL A CA 1
ATOM 2768 C C . VAL A 1 356 ? -27.143 5.291 20.161 1.00 83.38 356 VAL A C 1
ATOM 2770 O O . VAL A 1 356 ? -26.821 4.172 19.734 1.00 83.38 356 VAL A O 1
ATOM 2773 N N . PRO A 1 357 ? -28.432 5.584 20.416 1.00 82.50 357 PRO A N 1
ATOM 2774 C CA . PRO A 1 357 ? -29.539 4.692 20.070 1.00 82.50 357 PRO A CA 1
ATOM 2775 C C . PRO A 1 357 ? -29.677 4.483 18.555 1.00 82.50 357 PRO A C 1
ATOM 2777 O O . PRO A 1 357 ? -29.350 5.365 17.765 1.00 82.50 357 PRO A O 1
ATOM 2780 N N . ALA A 1 358 ? -30.224 3.338 18.133 1.00 78.31 358 ALA A N 1
ATOM 2781 C CA . ALA A 1 358 ? -30.424 3.040 16.707 1.00 78.31 358 ALA A CA 1
ATOM 2782 C C . ALA A 1 358 ? -31.344 4.059 16.006 1.00 78.31 358 ALA A C 1
ATOM 2784 O O . ALA A 1 358 ? -31.126 4.375 14.845 1.00 78.31 358 ALA A O 1
ATOM 2785 N N . SER A 1 359 ? -32.328 4.614 16.722 1.00 82.31 359 SER A N 1
ATOM 2786 C CA . SER A 1 359 ? -33.232 5.660 16.219 1.00 82.31 359 SER A CA 1
ATOM 2787 C C . SER A 1 359 ? -32.544 6.997 15.932 1.00 82.31 359 SER A C 1
ATOM 2789 O O . SER A 1 359 ? -33.094 7.821 15.213 1.00 82.31 359 SER A O 1
ATOM 2791 N N . GLU A 1 360 ? -31.370 7.234 16.518 1.00 84.00 360 GLU A N 1
ATOM 2792 C CA . GLU A 1 360 ? -30.602 8.472 16.354 1.00 84.00 360 GLU A CA 1
ATOM 2793 C C . GLU A 1 360 ? -29.427 8.294 15.380 1.00 84.00 360 GLU A C 1
ATOM 2795 O O . GLU A 1 360 ? -28.887 9.278 14.867 1.00 84.00 360 GLU A O 1
ATOM 2800 N N . HIS A 1 361 ? -29.047 7.049 15.070 1.00 82.81 361 HIS A N 1
ATOM 2801 C CA . HIS A 1 361 ? -28.009 6.749 14.092 1.00 82.81 361 HIS A CA 1
ATOM 2802 C C . HIS A 1 361 ? -28.571 6.775 12.665 1.00 82.81 361 HIS A C 1
ATOM 2804 O O . HIS A 1 361 ? -29.240 5.845 12.219 1.00 82.81 361 HIS A O 1
ATOM 2810 N N . HIS A 1 362 ? -28.259 7.846 11.937 1.00 81.44 362 HIS A N 1
ATOM 2811 C CA . HIS A 1 362 ? -28.672 8.030 10.550 1.00 81.44 362 HIS A CA 1
ATOM 2812 C C . HIS A 1 362 ? -27.518 7.675 9.613 1.00 81.44 362 HIS A C 1
ATOM 2814 O O . HIS A 1 362 ? -26.470 8.321 9.639 1.00 81.44 362 HIS A O 1
ATOM 2820 N N . ILE A 1 363 ? -27.717 6.655 8.778 1.00 79.19 363 ILE A N 1
ATOM 2821 C CA . ILE A 1 363 ? -26.767 6.290 7.725 1.00 79.19 363 ILE A CA 1
ATOM 2822 C C . ILE A 1 363 ? -27.033 7.209 6.526 1.00 79.19 363 ILE A C 1
ATOM 2824 O O . ILE A 1 363 ? -28.170 7.234 6.052 1.00 79.19 363 ILE A O 1
ATOM 2828 N N . PRO A 1 364 ? -26.033 7.956 6.026 1.00 80.00 364 PRO A N 1
ATOM 2829 C CA . PRO A 1 364 ? -26.197 8.761 4.819 1.00 80.00 364 PRO A CA 1
ATOM 2830 C C . PRO A 1 364 ? -26.638 7.915 3.613 1.00 80.00 364 PRO A C 1
ATOM 2832 O O . PRO A 1 364 ? -26.190 6.771 3.461 1.00 80.00 364 PRO A O 1
ATOM 2835 N N . GLU A 1 365 ? -27.496 8.492 2.764 1.00 67.69 365 GLU A N 1
ATOM 2836 C CA . GLU A 1 365 ? -27.938 7.866 1.508 1.00 67.69 365 GLU A CA 1
ATOM 2837 C C . GLU A 1 365 ? -26.794 7.650 0.513 1.00 67.69 365 GLU A C 1
ATOM 2839 O O . GLU A 1 365 ? -25.949 8.561 0.332 1.00 67.69 365 GLU A O 1
#

Radius of gyration: 22.48 Å; Cα contacts (8 Å, |Δi|>4): 537; chains: 1; bounding box: 65×40×66 Å

pLDDT: mean 72.78, std 16.25, range [27.28, 95.81]

Sequence (365 aa):
MMGIHSPLEELWRHISRQPCPKEKLILNAFVEMCSGHQSPVELAKLLEDAKFHGIFIADVLGGYDVYKSLDPAVASGAQWPVLEPLVTVPAMAAATKSIGIGATISTTYDYLDSAARNLGHTEQPAHDDRYAQAEEYIKVMYKPLNSPWRDDAVQLDRARGIYTFFAVPGPHTVHPRSSRRSSSCRPARRGRAAIFAAQHAEAVFVSAARPWPALCAAGDFGRGAPARTVGVLALVTPVLGNTEEGAPAKLEELRRYASLEGALAHFGRWRGIDLDQYGDDEELREVESSAAYALFPQSFKDIIDLLIPELQRRGLFWTDYAVLGGTYRENFYGVAGQKYPPDEHVAAKYRWAAGVPASEHHIPE

Mean predicted aligned error: 11.3 Å

InterPro domains:
  IPR036661 Luciferase-like domain superfamily [G3DSA:3.20.20.30] (19-110)
  IPR036661 Luciferase-like domain superfamily [G3DSA:3.20.20.30] (111-358)
  IPR036661 Luciferase-like domain superfamily [SSF51679] (24-333)
  IPR051260 Diverse substrate monooxygenases [PTHR30011] (111-291)

Solvent-accessible surface area (backbone atoms only — not comparable to full-atom values): 21505 Å² total; per-residue (Å²): 114,78,32,58,88,51,70,60,44,60,50,46,59,46,54,73,70,45,86,63,75,95,58,62,59,86,46,64,49,72,45,59,55,33,55,87,76,68,61,65,44,59,50,43,41,56,39,40,77,64,63,35,53,26,39,39,33,48,75,76,71,44,72,34,49,50,23,93,36,47,58,41,9,57,77,58,30,43,69,26,66,66,53,73,60,75,78,50,48,64,57,27,56,74,64,45,70,47,53,26,80,45,68,62,77,74,73,78,60,43,102,40,45,66,21,20,38,77,71,76,39,88,55,63,72,57,78,63,55,48,47,52,46,34,53,51,49,52,55,62,49,37,44,57,70,30,42,55,46,43,74,63,24,70,62,68,36,72,90,82,68,38,57,63,63,83,90,63,90,84,52,52,91,68,75,87,61,79,56,62,85,84,47,67,34,72,53,46,101,61,65,65,46,30,54,50,30,61,56,59,23,56,31,34,50,43,76,43,82,50,60,62,69,50,52,56,55,53,70,57,60,44,90,89,48,82,96,66,90,56,43,77,46,68,64,72,54,77,60,71,35,97,34,47,65,39,10,56,51,49,51,56,55,53,57,74,70,59,52,64,57,21,50,45,12,56,47,8,51,75,69,74,42,47,61,83,81,54,60,97,85,57,84,76,82,88,80,83,71,80,60,61,66,87,43,91,67,56,40,56,50,45,40,52,75,59,46,46,59,56,32,38,76,68,65,39,31,73,93,62,70,70,30,79,69,34,45,49,54,13,41,74,72,56,35,83,85,40,39,59,71,56,81,90,35,68,64,35,60,28,49,31,55,64,92,64,52,73,93,74,59,67,72,77,132

Secondary structure (DSSP, 8-state):
-----STHHHHHHHHTTS---SSPPP-EEEEESBSS---HHHHHHHHHHTT-SEEEEE--SS---SSS-SHHHHHHTTT-SB--GGGTHHHHHHH-SS-EEEE---SS--SSHHHHHHTT-SSPPPHHHHHHHHHHHHHHHHHHHHSSS-TT-EEEETTTTEEE---SSS--SSPP-SS----EE---SSSHHHHHHHHH-SEEEE--SSHHHHHHHHHTTTBTB-----EEEE-------SSTTHHHHHHHHHHHT--HHHHHHHHHHHHT--GGGS-TT---SS-------SSTTHHHHHIIIIIHHHHHHTTSS-SS-SSTT--HHHHHHT-TT--S--TTSGGGGG---TT--TTT-PPP-

Foldseek 3Di:
DWAFPALVVVVVVVCVPDPHDLAADAAEAEEEQWDDDDQPQVVLVLCVVLVHLAYEYEDAQDALQLAPGSVLCCVLRLPPPGDQQVVNVVSNPVNHQGHYYHYDDQLAFGQDQRRCVVVPHRGDDDPLVSLVSVVVSVLVVLQQLAAQDAPCQAPCPVVVPDGGDGDDPPHNPDYHDLARDADEAAADLDDSRLVSCLQGHLEYEDAASNVVVVVVSVCVSCPPAPDDDRHYHYADETQTAPDSVGSVVVVVVLVVSDDPSSVQSVVCSVVVHHCVVDDPPDDDPDDGDGDHYSDPPVSVVRCSVPVSVVCVVVSNHDPHFLDGSHHSQCRVVSHPPSSYPPCSHPSVLNHNYPPDDPVRNDSDD

Organism: NCBI:txid1093897

Nearest PDB structures (foldseek):
  3b9n-assembly2_B  TM=8.612E-01  e=2.083E-24  Geobacillus thermodenitrificans
  6lr1-assembly1_B  TM=8.873E-01  e=1.287E-17  Nocardioides sp. PD653
  7cza-assembly1_B  TM=8.298E-01  e=5.508E-18  Nocardioides sp. PD653
  4qgc-assembly1_B  TM=4.171E-01  e=1.297E+00  Homo sapiens
  8tbu-assembly2_E  TM=2.494E-01  e=2.852E+00  Homo sapiens